Protein AF-A0A443SI66-F1 (afdb_monomer_lite)

Sequence (250 aa):
FHEAIGDTISLSVSTPKYLKSIGLMNDDENSKEALINYQLSMALQKIAFLPFAYIVDLWRWDVFAGKITVDNYNKKWWEYRIKYQGVSPPIKRSEHDFDPGAKYHVPADVPYVSYFVATFLQFQFHEALCKVAKEAVLYECSIAGNKEAGAKLRNMLSYGSSIPWTRQLKQFTGAEKLSAKPILKYFEPLRIFLKKELKNEKIGWNVNVDDETETEQDETEQNKEAISKQRIASDVHGRSSDHYYIMPEI

Organism: NCBI:txid299467

Radius of gyration: 25.76 Å; chains: 1; bounding box: 76×42×66 Å

Foldseek 3Di:
DVLLVVLLQCLQCVAPLNCVVVPNDDPVQPDLVSVLVSLVVVCVVQVLCLLVLVLLVVLVVCVVVVVADLQCSVLVSQVSCCPRNVDFDPAAAESVDRVSVVDVCVVVVNRSVCSNLSSLVNLLLQVLLQVQVVPPASSNHHCPPPVRSVVLSVVLVVCPVVDDPLVSSCSNRVDSDRDCVSVCRNSVSNVVVCCVVCVVPDPGDDDDSPVRYPDPVNVVVVVVVVVVVVVVVCVVPDDDDDDDDDDDDD

pLDDT: mean 88.53, std 16.05, range [31.64, 98.5]

Structure (mmCIF, N/CA/C/O backbone):
data_AF-A0A443SI66-F1
#
_entry.id   AF-A0A443SI66-F1
#
loop_
_atom_site.group_PDB
_atom_site.id
_atom_site.type_symbol
_atom_site.label_atom_id
_atom_site.label_alt_id
_atom_site.label_comp_id
_atom_site.label_asym_id
_atom_site.label_entity_id
_atom_site.label_seq_id
_atom_site.pdbx_PDB_ins_code
_atom_site.Cartn_x
_atom_site.Cartn_y
_atom_site.Cartn_z
_atom_site.occupancy
_atom_site.B_iso_or_equiv
_atom_site.auth_seq_id
_atom_site.auth_comp_id
_atom_site.auth_asym_id
_atom_site.auth_atom_id
_atom_site.pdbx_PDB_model_num
ATOM 1 N N . PHE A 1 1 ? -11.132 -4.612 -4.676 1.00 93.62 1 PHE A N 1
ATOM 2 C CA . PHE A 1 1 ? -12.088 -4.833 -3.568 1.00 93.62 1 PHE A CA 1
ATOM 3 C C . PHE A 1 1 ? -11.750 -6.111 -2.822 1.00 93.62 1 PHE A C 1
ATOM 5 O O . PHE A 1 1 ? -11.486 -6.005 -1.638 1.00 93.62 1 PHE A O 1
ATOM 12 N N . HIS A 1 2 ? -11.701 -7.266 -3.503 1.00 94.44 2 HIS A N 1
ATOM 13 C CA . HIS A 1 2 ? -11.389 -8.568 -2.893 1.00 94.44 2 HIS A CA 1
ATOM 14 C C . HIS A 1 2 ? -10.155 -8.544 -1.969 1.00 94.44 2 HIS A C 1
ATOM 16 O O . HIS A 1 2 ? -10.310 -8.757 -0.772 1.00 94.44 2 HIS A O 1
ATOM 22 N N . GLU A 1 3 ? -8.986 -8.151 -2.492 1.00 93.31 3 GLU A N 1
ATOM 23 C CA . GLU A 1 3 ? -7.747 -7.989 -1.704 1.00 93.31 3 GLU A CA 1
ATOM 24 C C . GLU A 1 3 ? -7.949 -7.117 -0.453 1.00 93.31 3 GLU A C 1
ATOM 26 O O . GLU A 1 3 ? -7.625 -7.518 0.659 1.00 93.31 3 GLU A O 1
ATOM 31 N N . ALA A 1 4 ? -8.580 -5.948 -0.619 1.00 97.12 4 ALA A N 1
ATOM 32 C CA . ALA A 1 4 ? -8.784 -4.983 0.460 1.00 97.12 4 ALA A CA 1
ATOM 33 C C . ALA A 1 4 ? -9.670 -5.511 1.598 1.00 97.12 4 ALA A C 1
ATOM 35 O O . ALA A 1 4 ? -9.494 -5.091 2.734 1.00 97.12 4 ALA A O 1
ATOM 36 N N . ILE A 1 5 ? -10.633 -6.396 1.316 1.00 96.31 5 ILE A N 1
ATOM 37 C CA . ILE A 1 5 ? -11.566 -6.910 2.330 1.00 96.31 5 ILE A CA 1
ATOM 38 C C . ILE A 1 5 ? -10.831 -7.779 3.351 1.00 96.31 5 ILE A C 1
ATOM 40 O O . ILE A 1 5 ? -10.979 -7.550 4.553 1.00 96.31 5 ILE A O 1
ATOM 44 N N . GLY A 1 6 ? -10.034 -8.747 2.886 1.00 94.88 6 GLY A N 1
ATOM 45 C CA . GLY A 1 6 ? -9.238 -9.600 3.776 1.00 94.88 6 GLY A CA 1
ATOM 46 C C . GLY A 1 6 ? -8.254 -8.769 4.598 1.00 94.88 6 GLY A C 1
ATOM 47 O O . GLY A 1 6 ? -8.155 -8.914 5.815 1.00 94.88 6 GLY A O 1
ATOM 48 N N . ASP A 1 7 ? -7.627 -7.801 3.941 1.00 95.38 7 ASP A N 1
ATOM 49 C CA . ASP A 1 7 ? -6.700 -6.852 4.542 1.00 95.38 7 ASP A CA 1
ATOM 50 C C . ASP A 1 7 ? -7.356 -5.933 5.596 1.00 95.38 7 ASP A C 1
ATOM 52 O O . ASP A 1 7 ? -6.754 -5.617 6.626 1.00 95.38 7 ASP A O 1
ATOM 56 N N . THR A 1 8 ? -8.605 -5.506 5.391 1.00 96.88 8 THR A N 1
ATOM 57 C CA . THR A 1 8 ? -9.371 -4.742 6.391 1.00 96.88 8 THR A CA 1
ATOM 58 C C . THR A 1 8 ? -9.676 -5.588 7.622 1.00 96.88 8 THR A C 1
ATOM 60 O O . THR A 1 8 ? -9.563 -5.095 8.743 1.00 96.88 8 THR A O 1
ATOM 63 N N . ILE A 1 9 ? -10.035 -6.862 7.437 1.00 95.44 9 ILE A N 1
ATOM 64 C CA . ILE A 1 9 ? -10.256 -7.780 8.561 1.00 95.44 9 ILE A CA 1
ATOM 65 C C . ILE A 1 9 ? -8.945 -7.975 9.326 1.00 95.44 9 ILE A C 1
ATOM 67 O O . ILE A 1 9 ? -8.949 -7.859 10.548 1.00 95.44 9 ILE A O 1
ATOM 71 N N . SER A 1 10 ? -7.827 -8.177 8.618 1.00 94.06 10 SER A N 1
ATOM 72 C CA . SER A 1 10 ? -6.501 -8.279 9.232 1.00 94.06 10 SER A CA 1
ATOM 73 C C . SER A 1 10 ? -6.171 -7.051 10.088 1.00 94.06 10 SER A C 1
ATOM 75 O O . SER A 1 10 ? -5.801 -7.228 11.242 1.00 94.06 10 SER A O 1
ATOM 77 N N . LEU A 1 11 ? -6.401 -5.820 9.606 1.00 93.25 11 LEU A N 1
ATOM 78 C CA . LEU A 1 11 ? -6.185 -4.614 10.427 1.00 93.25 11 LEU A CA 1
ATOM 79 C C . LEU A 1 11 ? -6.980 -4.628 11.730 1.00 93.25 11 LEU A C 1
ATOM 81 O O . LEU A 1 11 ? -6.470 -4.202 12.760 1.00 93.25 11 LEU A O 1
ATOM 85 N N . SER A 1 12 ? -8.218 -5.113 11.691 1.00 93.56 12 SER A N 1
ATOM 86 C CA . SER A 1 12 ? -9.083 -5.170 12.865 1.00 93.56 12 SER A CA 1
ATOM 87 C C . SER A 1 12 ? -8.636 -6.197 13.908 1.00 93.56 12 SER A C 1
ATOM 89 O O . SER A 1 12 ? -8.949 -6.024 15.087 1.00 93.56 12 SER A O 1
ATOM 91 N N . VAL A 1 13 ? -8.005 -7.295 13.491 1.00 92.94 13 VAL A N 1
ATOM 92 C CA . VAL A 1 13 ? -7.616 -8.398 14.391 1.00 92.94 13 VAL A CA 1
ATOM 93 C C . VAL A 1 13 ? -6.129 -8.387 14.739 1.00 92.94 13 VAL A C 1
ATOM 95 O O . VAL A 1 13 ? -5.702 -9.115 15.624 1.00 92.94 13 VAL A O 1
ATOM 98 N N . SER A 1 14 ? -5.334 -7.536 14.094 1.00 90.25 14 SER A N 1
ATOM 99 C CA . SER A 1 14 ? -3.921 -7.342 14.429 1.00 90.25 14 SER A CA 1
ATOM 100 C C . SER A 1 14 ? -3.693 -6.251 15.481 1.00 90.25 14 SER A C 1
ATOM 102 O O . SER A 1 14 ? -2.545 -5.977 15.825 1.00 90.25 14 SER A O 1
ATOM 104 N N . THR A 1 15 ? -4.748 -5.603 15.995 1.00 87.38 15 THR A N 1
ATOM 105 C CA . THR A 1 15 ? -4.576 -4.530 16.981 1.00 87.38 15 THR A CA 1
ATOM 106 C C . THR A 1 15 ? -4.190 -5.082 18.357 1.00 87.38 15 THR A C 1
ATOM 108 O O . THR A 1 15 ? -4.742 -6.100 18.787 1.00 87.38 15 THR A O 1
ATOM 111 N N . PRO A 1 16 ? -3.336 -4.367 19.116 1.00 84.25 16 PRO A N 1
ATOM 112 C CA . PRO A 1 16 ? -3.051 -4.689 20.516 1.00 84.25 16 PRO A CA 1
ATOM 113 C C . PRO A 1 16 ? -4.325 -4.889 21.354 1.00 84.25 16 PRO A C 1
ATOM 115 O O . PRO A 1 16 ? -4.433 -5.842 22.123 1.00 84.25 16 PRO A O 1
ATOM 118 N N . LYS A 1 17 ? -5.340 -4.037 21.144 1.00 85.19 17 LYS A N 1
ATOM 119 C CA . LYS A 1 17 ? -6.654 -4.133 21.800 1.00 85.19 17 LYS A CA 1
ATOM 120 C C . LYS A 1 17 ? -7.323 -5.492 21.562 1.00 85.19 17 LYS A C 1
ATOM 122 O O . LYS A 1 17 ? -7.838 -6.090 22.505 1.00 85.19 17 LYS A O 1
ATOM 127 N N . TYR A 1 18 ? -7.324 -5.979 20.321 1.00 90.44 18 TYR A N 1
ATOM 128 C CA . TYR A 1 18 ? -7.918 -7.273 20.000 1.00 90.44 18 TYR A CA 1
ATOM 129 C C . TYR A 1 18 ? -7.090 -8.437 20.555 1.00 90.44 18 TYR A C 1
ATOM 131 O O . TYR A 1 18 ? -7.661 -9.323 21.186 1.00 90.44 18 TYR A O 1
ATOM 139 N N . LEU A 1 19 ? -5.763 -8.416 20.394 1.00 90.44 19 LEU A N 1
ATOM 140 C CA . LEU A 1 19 ? -4.882 -9.484 20.885 1.00 90.44 19 LEU A CA 1
ATOM 141 C C . LEU A 1 19 ? -5.002 -9.689 22.403 1.00 90.44 19 LEU A C 1
ATOM 143 O O . LEU A 1 19 ? -5.072 -10.830 22.860 1.00 90.44 19 LEU A O 1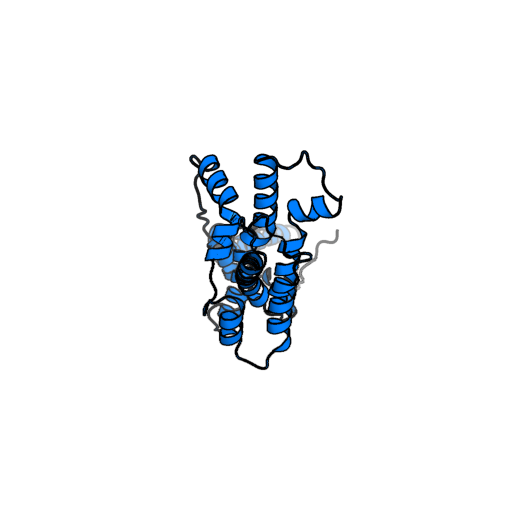
ATOM 147 N N . LYS A 1 20 ? -5.135 -8.603 23.174 1.00 87.44 20 LYS A N 1
ATOM 148 C CA . LYS A 1 20 ? -5.456 -8.662 24.610 1.00 87.44 20 LYS A CA 1
ATOM 149 C C . LYS A 1 20 ? -6.794 -9.339 24.883 1.00 87.44 20 LYS A C 1
ATOM 151 O O . LYS A 1 20 ? -6.880 -10.214 25.737 1.00 87.44 20 LYS A O 1
ATOM 156 N N . SER A 1 21 ? -7.835 -8.982 24.125 1.00 88.69 21 SER A N 1
ATOM 157 C CA . SER A 1 21 ? -9.183 -9.540 24.319 1.00 88.69 21 SER A CA 1
ATOM 158 C C . SER A 1 21 ? -9.263 -11.060 24.128 1.00 88.69 21 SER A C 1
ATOM 160 O O . SER A 1 21 ? -10.172 -11.690 24.662 1.00 88.69 21 SER A O 1
ATOM 162 N N . ILE A 1 22 ? -8.309 -11.646 23.396 1.00 93.69 22 ILE A N 1
ATOM 163 C CA . ILE A 1 22 ? -8.204 -13.094 23.167 1.00 93.69 22 ILE A CA 1
ATOM 164 C C . ILE A 1 22 ? -7.048 -13.754 23.939 1.00 93.69 22 ILE A C 1
ATOM 166 O O . ILE A 1 22 ? -6.767 -14.928 23.718 1.00 93.69 22 ILE A O 1
ATOM 170 N N . GLY A 1 23 ? -6.379 -13.024 24.840 1.00 91.56 23 GLY A N 1
ATOM 171 C CA . GLY A 1 23 ? -5.320 -13.552 25.706 1.00 91.56 23 GLY A CA 1
ATOM 172 C C . GLY A 1 23 ? -3.973 -13.817 25.023 1.00 91.56 23 GLY A C 1
ATOM 173 O O . GLY A 1 23 ? -3.173 -14.581 25.553 1.00 91.56 23 GLY A O 1
ATOM 174 N N . LEU A 1 24 ? -3.708 -13.211 23.859 1.00 91.25 24 LEU A N 1
ATOM 175 C CA . LEU A 1 24 ? -2.430 -13.341 23.140 1.00 91.25 24 LEU A CA 1
ATOM 176 C C . LEU A 1 24 ? -1.419 -12.229 23.468 1.00 91.25 24 LEU A C 1
ATOM 178 O O . LEU A 1 24 ? -0.320 -12.233 22.920 1.00 91.25 24 LEU A O 1
ATOM 182 N N . MET A 1 25 ? -1.783 -11.267 24.320 1.00 85.88 25 MET A N 1
ATOM 183 C CA . MET A 1 25 ? -0.927 -10.140 24.702 1.00 85.88 25 MET A CA 1
ATOM 184 C C . MET A 1 25 ? -1.241 -9.687 26.133 1.00 85.88 25 MET A C 1
ATOM 186 O O . MET A 1 25 ? -2.409 -9.678 26.525 1.00 85.88 25 MET A O 1
ATOM 190 N N . ASN A 1 26 ? -0.217 -9.301 26.899 1.00 84.00 26 ASN A N 1
ATOM 191 C CA . ASN A 1 26 ? -0.356 -8.900 28.304 1.00 84.00 26 ASN A CA 1
ATOM 192 C C . ASN A 1 26 ? -0.776 -7.431 28.462 1.00 84.00 26 ASN A C 1
ATOM 194 O O . ASN A 1 26 ? -0.583 -6.602 27.567 1.00 84.00 26 ASN A O 1
ATOM 198 N N . ASP A 1 27 ? -1.331 -7.083 29.628 1.00 73.38 27 ASP A N 1
ATOM 199 C CA . ASP A 1 27 ? -1.858 -5.737 29.853 1.00 73.38 27 ASP A CA 1
ATOM 200 C C . ASP A 1 27 ? -0.790 -4.640 29.962 1.00 73.38 27 ASP A C 1
ATOM 202 O O . ASP A 1 27 ? -1.031 -3.514 29.510 1.00 73.38 27 ASP A O 1
ATOM 206 N N . ASP A 1 28 ? 0.407 -5.003 30.419 1.00 65.88 28 ASP A N 1
ATOM 207 C CA . ASP A 1 28 ? 1.548 -4.104 30.633 1.00 65.88 28 ASP A CA 1
ATOM 208 C C . ASP A 1 28 ? 2.158 -3.542 29.329 1.00 65.88 28 ASP A C 1
ATOM 210 O O . ASP A 1 28 ? 2.998 -2.645 29.360 1.00 65.88 28 ASP A O 1
ATOM 214 N N . GLU A 1 29 ? 1.705 -4.008 28.159 1.00 66.06 29 GLU A N 1
ATOM 215 C CA . GLU A 1 29 ? 2.252 -3.637 26.843 1.00 66.06 29 GLU A CA 1
ATOM 216 C C . GLU A 1 29 ? 1.589 -2.401 26.194 1.00 66.06 29 GLU A C 1
ATOM 218 O O . GLU A 1 29 ? 1.809 -2.111 25.020 1.00 66.06 29 GLU A O 1
ATOM 223 N N . ASN A 1 30 ? 0.797 -1.618 26.936 1.00 71.12 30 ASN A N 1
ATOM 224 C CA . ASN A 1 30 ? 0.137 -0.398 26.431 1.00 71.12 30 ASN A CA 1
ATOM 225 C C . ASN A 1 30 ? 1.007 0.875 26.546 1.00 71.12 30 ASN A C 1
ATOM 227 O O . ASN A 1 30 ? 0.506 1.955 26.868 1.00 71.12 30 ASN A O 1
ATOM 231 N N . SER A 1 31 ? 2.315 0.776 26.303 1.00 85.00 31 SER A N 1
ATOM 232 C CA . SER A 1 31 ? 3.200 1.946 26.326 1.00 85.00 31 SER A CA 1
ATOM 233 C C . SER A 1 31 ? 3.162 2.730 25.009 1.00 85.00 31 SER A C 1
ATOM 235 O O . SER A 1 31 ? 2.773 2.229 23.948 1.00 85.00 31 SER A O 1
ATOM 237 N N . LYS A 1 32 ? 3.605 3.991 25.055 1.00 88.12 32 LYS A N 1
ATOM 238 C CA . LYS A 1 32 ? 3.758 4.813 23.848 1.00 88.12 32 LYS A CA 1
ATOM 239 C C . LYS A 1 32 ? 4.786 4.196 22.896 1.00 88.12 32 LYS A C 1
ATOM 241 O O . LYS A 1 32 ? 4.612 4.245 21.683 1.00 88.12 32 LYS A O 1
ATOM 246 N N . GLU A 1 33 ? 5.837 3.609 23.448 1.00 90.38 33 GLU A N 1
ATOM 247 C CA . GLU A 1 33 ? 6.903 2.917 22.734 1.00 90.38 33 GLU A CA 1
ATOM 248 C C . GLU A 1 33 ? 6.352 1.689 22.000 1.00 90.38 33 GLU A C 1
ATOM 250 O O . GLU A 1 33 ? 6.624 1.515 20.813 1.00 90.38 33 GLU A O 1
ATOM 255 N N . ALA A 1 34 ? 5.501 0.892 22.657 1.00 88.25 34 ALA A N 1
ATOM 256 C CA . ALA A 1 34 ? 4.838 -0.254 22.041 1.00 88.25 34 ALA A CA 1
ATOM 257 C C . ALA A 1 34 ? 3.931 0.168 20.874 1.00 88.25 34 ALA A C 1
ATOM 259 O O . ALA A 1 34 ? 3.978 -0.440 19.802 1.00 88.25 34 ALA A O 1
ATOM 260 N N . LEU A 1 35 ? 3.176 1.265 21.029 1.00 90.31 35 LEU A N 1
ATOM 261 C CA . LEU A 1 35 ? 2.377 1.831 19.939 1.00 90.31 35 LEU A CA 1
ATOM 262 C C . LEU A 1 35 ? 3.251 2.245 18.746 1.00 90.31 35 LEU A C 1
ATOM 264 O O . LEU A 1 35 ? 2.902 1.954 17.602 1.00 90.31 35 LEU A O 1
ATOM 268 N N . ILE A 1 36 ? 4.378 2.922 18.982 1.00 95.31 36 ILE A N 1
ATOM 269 C CA . ILE A 1 36 ? 5.288 3.320 17.899 1.00 95.31 36 ILE A CA 1
ATOM 270 C C . ILE A 1 36 ? 5.905 2.094 17.218 1.00 95.31 36 ILE A C 1
ATOM 272 O O . ILE A 1 36 ? 5.931 2.061 15.988 1.00 95.31 36 ILE A O 1
ATOM 276 N N . ASN A 1 37 ? 6.315 1.072 17.972 1.00 92.75 37 ASN A N 1
ATOM 277 C CA . ASN A 1 37 ? 6.836 -0.182 17.420 1.00 92.75 37 ASN A CA 1
ATOM 278 C C . ASN A 1 37 ? 5.798 -0.885 16.534 1.00 92.75 37 ASN A C 1
ATOM 280 O O . ASN A 1 37 ? 6.107 -1.271 15.405 1.00 92.75 37 ASN A O 1
ATOM 284 N N . TYR A 1 38 ? 4.552 -0.989 17.006 1.00 91.62 38 TYR A N 1
ATOM 285 C CA . TYR A 1 38 ? 3.443 -1.534 16.222 1.00 91.62 38 TYR A CA 1
ATOM 286 C C . TYR A 1 38 ? 3.216 -0.728 14.940 1.00 91.62 38 TYR A C 1
ATOM 288 O O . TYR A 1 38 ? 3.182 -1.285 13.842 1.00 91.62 38 TYR A O 1
ATOM 296 N N . GLN A 1 39 ? 3.115 0.597 15.054 1.00 95.25 39 GLN A N 1
ATOM 297 C CA . GLN A 1 39 ? 2.876 1.466 13.906 1.00 95.25 39 GLN A CA 1
ATOM 298 C C . GLN A 1 39 ? 4.020 1.404 12.892 1.00 95.25 39 GLN A C 1
ATOM 300 O O . GLN A 1 39 ? 3.756 1.413 11.691 1.00 95.25 39 GLN A O 1
ATOM 305 N N . LEU A 1 40 ? 5.274 1.324 13.347 1.00 96.81 40 LEU A N 1
ATOM 306 C CA . LEU A 1 40 ? 6.438 1.172 12.478 1.00 96.81 40 LEU A CA 1
ATOM 307 C C . LEU A 1 40 ? 6.404 -0.174 11.747 1.00 96.81 40 LEU A C 1
ATOM 309 O O . LEU A 1 40 ? 6.561 -0.194 10.529 1.00 96.81 40 LEU A O 1
ATOM 313 N N . SER A 1 41 ? 6.115 -1.272 12.452 1.00 94.69 41 SER A N 1
ATOM 314 C CA . SER A 1 41 ? 5.944 -2.602 11.847 1.00 94.69 41 SER A CA 1
ATOM 315 C C . SER A 1 41 ? 4.857 -2.595 10.765 1.00 94.69 41 SER A C 1
ATOM 317 O O . SER A 1 41 ? 5.089 -3.006 9.625 1.00 94.69 41 SER A O 1
ATOM 319 N N . MET A 1 42 ? 3.696 -2.006 11.065 1.00 94.81 42 MET A N 1
ATOM 320 C CA . MET A 1 42 ? 2.609 -1.853 10.096 1.00 94.81 42 MET A CA 1
ATOM 321 C C . MET A 1 42 ? 2.992 -0.950 8.917 1.00 94.81 42 MET A C 1
ATOM 323 O O . MET A 1 42 ? 2.597 -1.217 7.780 1.00 94.81 42 MET A O 1
ATOM 327 N N . ALA A 1 43 ? 3.771 0.108 9.149 1.00 97.25 43 ALA A N 1
ATOM 328 C CA . ALA A 1 43 ? 4.235 0.998 8.091 1.00 97.25 43 ALA A CA 1
ATOM 329 C C . ALA A 1 43 ? 5.253 0.316 7.167 1.00 97.25 43 ALA A C 1
ATOM 331 O O . ALA A 1 43 ? 5.196 0.520 5.956 1.00 97.25 43 ALA A O 1
ATOM 332 N N . LEU A 1 44 ? 6.133 -0.536 7.694 1.00 97.06 44 LEU A N 1
ATOM 333 C CA . LEU A 1 44 ? 7.042 -1.342 6.876 1.00 97.06 44 LEU A CA 1
ATOM 334 C C . LEU A 1 44 ? 6.268 -2.308 5.968 1.00 97.06 44 LEU A C 1
ATOM 336 O O . LEU A 1 44 ? 6.600 -2.449 4.795 1.00 97.06 44 LEU A O 1
ATOM 340 N N . GLN A 1 45 ? 5.187 -2.909 6.467 1.00 94.44 45 GLN A N 1
ATOM 341 C CA . GLN A 1 45 ? 4.362 -3.820 5.669 1.00 94.44 45 GLN A CA 1
ATOM 342 C C . GLN A 1 45 ? 3.489 -3.098 4.635 1.00 94.44 45 GLN A C 1
ATOM 344 O O . GLN A 1 45 ? 3.335 -3.578 3.515 1.00 94.44 45 GLN A O 1
ATOM 349 N N . LYS A 1 46 ? 2.882 -1.961 5.001 1.00 95.00 46 LYS A N 1
ATOM 350 C CA . LYS A 1 46 ? 1.863 -1.298 4.169 1.00 95.00 46 LYS A CA 1
ATOM 351 C C . LYS A 1 46 ? 2.383 -0.075 3.423 1.00 95.00 46 LYS A C 1
ATOM 353 O O . LYS A 1 46 ? 2.029 0.110 2.268 1.00 95.00 46 LYS A O 1
ATOM 358 N N . ILE A 1 47 ? 3.213 0.761 4.044 1.00 96.69 47 ILE A N 1
ATOM 359 C CA . ILE A 1 47 ? 3.681 2.028 3.457 1.00 96.69 47 ILE A CA 1
ATOM 360 C C . ILE A 1 47 ? 4.954 1.835 2.639 1.00 96.69 47 ILE A C 1
ATOM 362 O O . ILE A 1 47 ? 5.003 2.301 1.505 1.00 96.69 47 ILE A O 1
ATOM 366 N N . ALA A 1 48 ? 5.953 1.117 3.160 1.00 96.19 48 ALA A N 1
ATOM 367 C CA . ALA A 1 48 ? 7.195 0.869 2.417 1.00 96.19 48 ALA A CA 1
ATOM 368 C C . ALA A 1 48 ? 6.966 0.001 1.162 1.00 96.19 48 ALA A C 1
ATOM 370 O O . ALA A 1 48 ? 7.709 0.095 0.187 1.00 96.19 48 ALA A O 1
ATOM 371 N N . PHE A 1 49 ? 5.896 -0.798 1.162 1.00 95.12 49 PHE A N 1
ATOM 372 C CA . PHE A 1 49 ? 5.457 -1.595 0.020 1.00 95.12 49 PHE A CA 1
ATOM 373 C C . PHE A 1 49 ? 4.797 -0.774 -1.103 1.00 95.12 49 PHE A C 1
ATOM 375 O O . PHE A 1 49 ? 4.922 -1.136 -2.273 1.00 95.12 49 PHE A O 1
ATOM 382 N N . LEU A 1 50 ? 4.105 0.329 -0.785 1.00 96.56 50 LEU A N 1
ATOM 383 C CA . LEU A 1 50 ? 3.296 1.081 -1.757 1.00 96.56 50 LEU A CA 1
ATOM 384 C C . LEU A 1 50 ? 4.076 1.541 -2.999 1.00 96.56 50 LEU A C 1
ATOM 386 O O . LEU A 1 50 ? 3.559 1.342 -4.102 1.00 96.56 50 LEU A O 1
ATOM 390 N N . PRO A 1 51 ? 5.291 2.118 -2.881 1.00 97.19 51 PRO A N 1
ATOM 391 C CA . PRO A 1 51 ? 6.066 2.491 -4.057 1.00 97.19 51 PRO A CA 1
ATOM 392 C C . PRO A 1 51 ? 6.404 1.290 -4.936 1.00 97.19 51 PRO A C 1
ATOM 394 O O . PRO A 1 51 ? 6.243 1.373 -6.148 1.00 97.19 51 PRO A O 1
ATOM 397 N N . PHE A 1 52 ? 6.786 0.155 -4.339 1.00 97.56 52 PHE A N 1
ATOM 398 C CA . PHE A 1 52 ? 7.049 -1.072 -5.092 1.00 97.56 52 PHE A CA 1
ATOM 399 C C . PHE A 1 52 ? 5.793 -1.552 -5.830 1.00 97.56 52 PHE A C 1
ATOM 401 O O . PHE A 1 52 ? 5.846 -1.877 -7.012 1.00 97.56 52 PHE A O 1
ATOM 408 N N . ALA A 1 53 ? 4.639 -1.542 -5.158 1.00 96.56 53 ALA A N 1
ATOM 409 C CA . ALA A 1 53 ? 3.382 -1.949 -5.774 1.00 96.56 53 ALA A CA 1
ATOM 410 C C . ALA A 1 53 ? 2.972 -1.062 -6.959 1.00 96.56 53 ALA A C 1
ATOM 412 O O . ALA A 1 53 ? 2.378 -1.547 -7.919 1.00 96.56 53 ALA A O 1
ATOM 413 N N . TYR A 1 54 ? 3.300 0.228 -6.888 1.00 97.31 54 TYR A N 1
ATOM 414 C CA . TYR A 1 54 ? 3.044 1.192 -7.951 1.00 97.31 54 TYR A CA 1
ATOM 415 C C . TYR A 1 54 ? 3.956 0.978 -9.167 1.00 97.31 54 TYR A C 1
ATOM 417 O O . TYR A 1 54 ? 3.468 0.915 -10.295 1.00 97.31 54 TYR A O 1
ATOM 425 N N . ILE A 1 55 ? 5.269 0.842 -8.953 1.00 97.75 55 ILE A N 1
ATOM 426 C CA . ILE A 1 55 ? 6.230 0.803 -10.064 1.00 97.75 55 ILE A CA 1
ATOM 427 C C . ILE A 1 55 ? 6.128 -0.457 -10.924 1.00 97.75 55 ILE A C 1
ATOM 429 O O . ILE A 1 55 ? 6.466 -0.384 -12.099 1.00 97.75 55 ILE A O 1
ATOM 433 N N . VAL A 1 56 ? 5.679 -1.592 -10.369 1.00 98.12 56 VAL A N 1
ATOM 434 C CA . VAL A 1 56 ? 5.617 -2.862 -11.113 1.00 98.12 56 VAL A CA 1
ATOM 435 C C . VAL A 1 56 ? 4.699 -2.720 -12.321 1.00 98.12 56 VAL A C 1
ATOM 437 O O . VAL A 1 56 ? 5.104 -3.005 -13.445 1.00 98.12 56 VAL A O 1
ATOM 440 N N . ASP A 1 57 ? 3.479 -2.230 -12.102 1.00 97.62 57 ASP A N 1
ATOM 441 C CA . ASP A 1 57 ? 2.537 -2.035 -13.201 1.00 97.62 57 ASP A CA 1
ATOM 442 C C . ASP A 1 57 ? 2.802 -0.735 -13.969 1.00 97.62 57 ASP A C 1
ATOM 444 O O . ASP A 1 57 ? 2.547 -0.716 -15.166 1.00 97.62 57 ASP A O 1
ATOM 448 N N . LEU A 1 58 ? 3.388 0.309 -13.359 1.00 98.00 58 LEU A N 1
ATOM 449 C CA . LEU A 1 58 ? 3.852 1.479 -14.120 1.00 98.00 58 LEU A CA 1
ATOM 450 C C . LEU A 1 58 ? 4.873 1.074 -15.194 1.00 98.00 58 LEU A C 1
ATOM 452 O O . LEU A 1 58 ? 4.727 1.460 -16.350 1.00 98.00 58 LEU A O 1
ATOM 456 N N . TRP A 1 59 ? 5.867 0.260 -14.822 1.00 98.44 59 TRP A N 1
ATOM 457 C CA . TRP A 1 59 ? 6.853 -0.290 -15.751 1.00 98.44 59 TRP A CA 1
ATOM 458 C C . TRP A 1 59 ? 6.177 -1.134 -16.835 1.00 98.44 59 TRP A C 1
ATOM 460 O O . TRP A 1 59 ? 6.388 -0.879 -18.016 1.00 98.44 59 TRP A O 1
ATOM 470 N N . ARG A 1 60 ? 5.283 -2.063 -16.465 1.00 98.12 60 ARG A N 1
ATOM 471 C CA . ARG A 1 60 ? 4.552 -2.887 -17.448 1.00 98.12 60 ARG A CA 1
ATOM 472 C C . ARG A 1 60 ? 3.715 -2.048 -18.408 1.00 98.12 60 ARG A C 1
ATOM 474 O O . ARG A 1 60 ? 3.715 -2.319 -19.601 1.00 98.12 60 ARG A O 1
ATOM 481 N N . TRP A 1 61 ? 3.006 -1.032 -17.920 1.00 98.06 61 TRP A N 1
ATOM 482 C CA . TRP A 1 61 ? 2.203 -0.155 -18.771 1.00 98.06 61 TRP A CA 1
ATOM 483 C C . TRP A 1 61 ? 3.061 0.647 -19.740 1.00 98.06 61 TRP A C 1
ATOM 485 O O . TRP A 1 61 ? 2.674 0.792 -20.896 1.00 98.06 61 TRP A O 1
ATOM 495 N N . ASP A 1 62 ? 4.217 1.141 -19.302 1.00 98.50 62 ASP A N 1
ATOM 496 C CA . ASP A 1 62 ? 5.121 1.881 -20.179 1.00 98.50 62 ASP A CA 1
ATOM 497 C C . ASP A 1 62 ? 5.834 0.961 -21.191 1.00 98.50 62 ASP A C 1
ATOM 499 O O . ASP A 1 62 ? 6.050 1.387 -22.328 1.00 98.50 62 ASP A O 1
ATOM 503 N N . VAL A 1 63 ? 6.073 -0.315 -20.857 1.00 97.75 63 VAL A N 1
ATOM 504 C CA . VAL A 1 63 ? 6.452 -1.368 -21.823 1.00 97.75 63 VAL A CA 1
ATOM 505 C C . VAL A 1 63 ? 5.332 -1.614 -22.838 1.00 97.75 63 VAL A C 1
ATOM 507 O O . VAL A 1 63 ? 5.555 -1.521 -24.042 1.00 97.75 63 VAL A O 1
ATOM 510 N N . PHE A 1 64 ? 4.099 -1.864 -22.385 1.00 97.38 64 PHE A N 1
ATOM 511 C CA . PHE A 1 64 ? 2.958 -2.129 -23.273 1.00 97.38 64 PHE A CA 1
ATOM 512 C C . PHE A 1 64 ? 2.598 -0.934 -24.163 1.00 97.38 64 PHE A C 1
ATOM 514 O O . PHE A 1 64 ? 2.095 -1.115 -25.269 1.00 97.38 64 PHE A O 1
ATOM 521 N N . ALA A 1 65 ? 2.866 0.287 -23.700 1.00 98.06 65 ALA A N 1
ATOM 522 C CA . ALA A 1 65 ? 2.699 1.510 -24.476 1.00 98.06 65 ALA A CA 1
ATOM 523 C C . ALA A 1 65 ? 3.873 1.795 -25.436 1.00 98.06 65 ALA A C 1
ATOM 525 O O . ALA A 1 65 ? 3.830 2.802 -26.142 1.00 98.06 65 ALA A O 1
ATOM 526 N N . GLY A 1 66 ? 4.922 0.963 -25.446 1.00 97.75 66 GLY A N 1
ATOM 527 C CA . GLY A 1 66 ? 6.109 1.125 -26.292 1.00 97.75 66 GLY A CA 1
ATOM 528 C C . GLY A 1 66 ? 7.045 2.265 -25.877 1.00 97.75 66 GLY A C 1
ATOM 529 O O . GLY A 1 66 ? 7.899 2.665 -26.663 1.00 97.75 66 GLY A O 1
ATOM 530 N N . LYS A 1 67 ? 6.893 2.820 -24.667 1.00 98.25 67 LYS A N 1
ATOM 531 C CA . LYS A 1 67 ? 7.796 3.858 -24.131 1.00 98.25 67 LYS A CA 1
ATOM 532 C C . LYS A 1 67 ? 9.092 3.269 -23.576 1.00 98.25 67 LYS A C 1
ATOM 534 O O . LYS A 1 67 ? 10.102 3.965 -23.527 1.00 98.25 67 LYS A O 1
ATOM 539 N N . ILE A 1 68 ? 9.028 2.023 -23.112 1.00 98.25 68 ILE A N 1
ATOM 540 C CA . ILE A 1 68 ? 10.172 1.212 -22.705 1.00 98.25 68 ILE A CA 1
ATOM 541 C C . ILE A 1 68 ? 10.338 0.136 -23.780 1.00 98.25 68 ILE A C 1
ATOM 543 O O . ILE A 1 68 ? 9.378 -0.564 -24.111 1.00 98.25 68 ILE A O 1
ATOM 547 N N . THR A 1 69 ? 11.534 0.046 -24.347 1.00 96.50 69 THR A N 1
ATOM 548 C CA . THR A 1 69 ? 11.898 -0.889 -25.413 1.00 96.50 69 THR A CA 1
ATOM 549 C C . THR A 1 69 ? 12.771 -2.006 -24.852 1.00 96.50 69 THR A C 1
ATOM 551 O O . THR A 1 69 ? 13.245 -1.925 -23.721 1.00 96.50 69 THR A O 1
ATOM 554 N N . VAL A 1 70 ? 12.993 -3.054 -25.648 1.00 93.50 70 VAL A N 1
ATOM 555 C CA . VAL A 1 70 ? 13.855 -4.184 -25.260 1.00 93.50 70 VAL A CA 1
ATOM 556 C C . VAL A 1 70 ? 15.257 -3.712 -24.864 1.00 93.50 70 VAL A C 1
ATOM 558 O O . VAL A 1 70 ? 15.807 -4.225 -23.901 1.00 93.50 70 VAL A O 1
ATOM 561 N N . ASP A 1 71 ? 15.774 -2.679 -25.532 1.00 95.06 71 ASP A N 1
ATOM 562 C CA . ASP A 1 71 ? 17.105 -2.110 -25.278 1.00 95.06 71 ASP A CA 1
ATOM 563 C C . ASP A 1 71 ? 17.199 -1.284 -23.978 1.00 95.06 71 ASP A C 1
ATOM 565 O O . ASP A 1 71 ? 18.230 -0.674 -23.710 1.00 95.06 71 ASP A O 1
ATOM 569 N N . ASN A 1 72 ? 16.116 -1.155 -23.200 1.00 96.44 72 ASN A N 1
ATOM 570 C CA . ASN A 1 72 ? 16.133 -0.409 -21.937 1.00 96.44 72 ASN A CA 1
ATOM 571 C C . ASN A 1 72 ? 15.180 -0.950 -20.859 1.00 96.44 72 ASN A C 1
ATOM 573 O O . ASN A 1 72 ? 14.794 -0.209 -19.943 1.00 96.44 72 ASN A O 1
ATOM 577 N N . TYR A 1 73 ? 14.784 -2.222 -20.950 1.00 96.69 73 TYR A N 1
ATOM 578 C CA . TYR A 1 73 ? 13.888 -2.848 -19.981 1.00 96.69 73 TYR A CA 1
ATOM 579 C C . TYR A 1 73 ? 14.430 -2.747 -18.561 1.00 96.69 73 TYR A C 1
ATOM 581 O O . TYR A 1 73 ? 13.714 -2.293 -17.655 1.00 96.69 73 TYR A O 1
ATOM 589 N N . ASN A 1 74 ? 15.678 -3.156 -18.362 1.00 97.12 74 ASN A N 1
ATOM 590 C CA . ASN A 1 74 ? 16.248 -3.282 -17.035 1.00 97.12 74 ASN A CA 1
ATOM 591 C C . ASN A 1 74 ? 16.683 -1.921 -16.476 1.00 97.12 74 ASN A C 1
ATOM 593 O O . ASN A 1 74 ? 16.394 -1.594 -15.320 1.00 97.12 74 ASN A O 1
ATOM 597 N N . LYS A 1 75 ? 17.254 -1.055 -17.316 1.00 96.62 75 LYS A N 1
ATOM 598 C CA . LYS A 1 75 ? 17.588 0.322 -16.951 1.00 96.62 75 LYS A CA 1
ATOM 599 C C . LYS A 1 75 ? 16.360 1.097 -16.493 1.00 96.62 75 LYS A C 1
ATOM 601 O O . LYS A 1 75 ? 16.395 1.741 -15.444 1.00 96.62 75 LYS A O 1
ATOM 606 N N . LYS A 1 76 ? 15.239 1.009 -17.219 1.00 97.62 76 LYS A N 1
ATOM 607 C CA . LYS A 1 76 ? 13.993 1.692 -16.826 1.00 97.62 76 LYS A CA 1
ATOM 608 C C . LYS A 1 76 ? 13.371 1.109 -15.565 1.00 97.62 76 LYS A C 1
ATOM 610 O O . LYS A 1 76 ? 12.789 1.854 -14.775 1.00 97.62 76 LYS A O 1
ATOM 615 N N . TRP A 1 77 ? 13.523 -0.194 -15.336 1.00 97.69 77 TRP A N 1
ATOM 616 C CA . TRP A 1 77 ? 13.128 -0.814 -14.074 1.00 97.69 77 TRP A CA 1
ATOM 617 C C . TRP A 1 77 ? 13.882 -0.198 -12.886 1.00 97.69 77 TRP A C 1
ATOM 619 O O . TRP A 1 77 ? 13.247 0.247 -11.922 1.00 97.69 77 TRP A O 1
ATOM 629 N N . TRP A 1 78 ? 15.211 -0.090 -12.970 1.00 97.44 78 TRP A N 1
ATOM 630 C CA . TRP A 1 78 ? 16.024 0.521 -11.913 1.00 97.44 78 TRP A CA 1
ATOM 631 C C . TRP A 1 78 ? 15.816 2.028 -11.783 1.00 97.44 78 TRP A C 1
ATOM 633 O O . TRP A 1 78 ? 15.733 2.523 -10.658 1.00 97.44 78 TRP A O 1
ATOM 643 N N . GLU A 1 79 ? 15.591 2.747 -12.887 1.00 96.62 79 GLU A N 1
ATOM 644 C CA . GLU A 1 79 ? 15.187 4.158 -12.851 1.00 96.62 79 GLU A CA 1
ATOM 645 C C . GLU A 1 79 ? 13.919 4.340 -12.000 1.00 96.62 79 GLU A C 1
ATOM 647 O O . GLU A 1 79 ? 13.854 5.234 -11.154 1.00 96.62 79 GLU A O 1
ATOM 652 N N . TYR A 1 80 ? 12.914 3.470 -12.159 1.00 97.50 80 TYR A N 1
ATOM 653 C CA . TYR A 1 80 ? 11.680 3.546 -11.372 1.00 97.50 80 TYR A CA 1
ATOM 654 C C . TYR A 1 80 ? 11.875 3.118 -9.918 1.00 97.50 80 TYR A C 1
ATOM 656 O O . TYR A 1 80 ? 11.332 3.775 -9.022 1.00 97.50 80 TYR A O 1
ATOM 664 N N . ARG A 1 81 ? 12.665 2.068 -9.657 1.00 96.81 81 ARG A N 1
ATOM 665 C CA . ARG A 1 81 ? 13.030 1.644 -8.293 1.00 96.81 81 ARG A CA 1
ATOM 666 C C . ARG A 1 81 ? 13.709 2.773 -7.528 1.00 96.81 81 ARG A C 1
ATOM 668 O O . ARG A 1 81 ? 13.288 3.102 -6.420 1.00 96.81 81 ARG A O 1
ATOM 675 N N . ILE A 1 82 ? 14.684 3.430 -8.138 1.00 96.06 82 ILE A N 1
ATOM 676 C CA . ILE A 1 82 ? 15.380 4.563 -7.538 1.00 96.06 82 ILE A CA 1
ATOM 677 C C . ILE A 1 82 ? 14.413 5.731 -7.369 1.00 96.06 82 ILE A C 1
ATOM 679 O O . ILE A 1 82 ? 14.199 6.193 -6.253 1.00 96.06 82 ILE A O 1
ATOM 683 N N . LYS A 1 83 ? 13.755 6.181 -8.439 1.00 95.75 83 LYS A N 1
ATOM 684 C CA . LYS A 1 83 ? 12.918 7.387 -8.417 1.00 95.75 83 LYS A CA 1
ATOM 685 C C .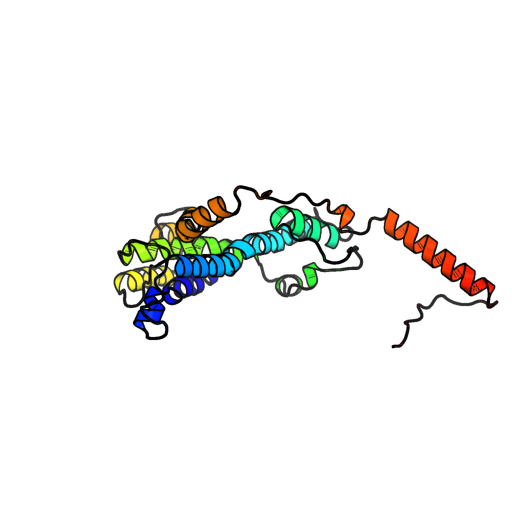 LYS A 1 83 ? 11.775 7.316 -7.408 1.00 95.75 83 LYS A C 1
ATOM 687 O O . LYS A 1 83 ? 11.543 8.284 -6.688 1.00 95.75 83 LYS A O 1
ATOM 692 N N . TYR A 1 84 ? 11.047 6.202 -7.366 1.00 95.81 84 TYR A N 1
ATOM 693 C CA . TYR A 1 84 ? 9.830 6.098 -6.559 1.00 95.81 84 TYR A CA 1
ATOM 694 C C . TYR A 1 84 ? 10.050 5.413 -5.208 1.00 95.81 84 TYR A C 1
ATOM 696 O O . TYR A 1 84 ? 9.326 5.730 -4.266 1.00 95.81 84 TYR A O 1
ATOM 704 N N . GLN A 1 85 ? 11.018 4.498 -5.093 1.00 94.81 85 GLN A N 1
ATOM 705 C CA . GLN A 1 85 ? 11.247 3.714 -3.873 1.00 94.81 85 GLN A CA 1
ATOM 706 C C . GLN A 1 85 ? 12.544 4.086 -3.138 1.00 94.81 85 GLN A C 1
ATOM 708 O O . GLN A 1 85 ? 12.638 3.821 -1.943 1.00 94.81 85 GLN A O 1
ATOM 713 N N . GLY A 1 86 ? 13.524 4.692 -3.815 1.00 95.31 86 GLY A N 1
ATOM 714 C CA . GLY A 1 86 ? 14.822 5.019 -3.220 1.00 95.31 86 GLY A CA 1
ATOM 715 C C . GLY A 1 86 ? 15.711 3.804 -2.996 1.00 95.31 86 GLY A C 1
ATOM 716 O O . GLY A 1 86 ? 16.452 3.762 -2.020 1.00 95.31 86 GLY A O 1
ATOM 717 N N . VAL A 1 87 ? 15.601 2.795 -3.866 1.00 95.38 87 VAL A N 1
ATOM 718 C C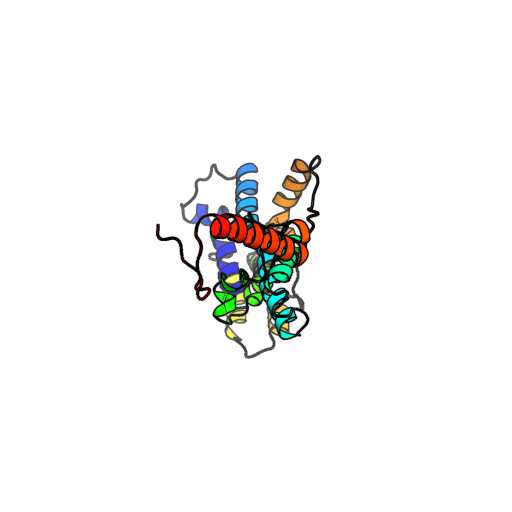A . VAL A 1 87 ? 16.362 1.542 -3.770 1.00 95.38 87 VAL A CA 1
ATOM 719 C C . VAL A 1 87 ? 17.229 1.365 -5.013 1.00 95.38 87 VAL A C 1
ATOM 721 O O . VAL A 1 87 ? 16.687 1.246 -6.112 1.00 95.38 87 VAL A O 1
ATOM 724 N N . SER A 1 88 ? 18.544 1.299 -4.805 1.00 94.38 88 SER A N 1
ATOM 725 C CA . SER A 1 88 ? 19.552 0.952 -5.816 1.00 94.38 88 SER A CA 1
ATOM 726 C C . SER A 1 88 ? 19.811 -0.558 -5.870 1.00 94.38 88 SER A C 1
ATOM 728 O O . SER A 1 88 ? 19.568 -1.259 -4.875 1.00 94.38 88 SER A O 1
ATOM 730 N N . PRO A 1 89 ? 20.294 -1.088 -7.005 1.00 95.12 89 PRO A N 1
ATOM 731 C CA . PRO A 1 89 ? 20.828 -2.439 -7.050 1.00 95.12 89 PRO A CA 1
ATOM 732 C C . PRO A 1 89 ? 22.136 -2.535 -6.235 1.00 95.12 89 PRO A C 1
ATOM 734 O O . PRO A 1 89 ? 22.842 -1.546 -6.074 1.00 95.12 89 PRO A O 1
ATOM 737 N N . PRO A 1 90 ? 22.489 -3.715 -5.694 1.00 93.38 90 PRO A N 1
ATOM 738 C CA . PRO A 1 90 ? 23.748 -3.894 -4.964 1.00 93.38 90 PRO A CA 1
ATOM 739 C C . PRO A 1 90 ? 24.980 -4.028 -5.878 1.00 93.38 90 PRO A C 1
ATOM 741 O O . PRO A 1 90 ? 26.106 -3.957 -5.396 1.00 93.38 90 PRO A O 1
ATOM 744 N N . ILE A 1 91 ? 24.768 -4.274 -7.172 1.00 93.62 91 ILE A N 1
ATOM 745 C CA . ILE A 1 91 ? 25.784 -4.364 -8.226 1.00 93.62 91 ILE A CA 1
ATOM 746 C C . ILE A 1 91 ? 25.250 -3.646 -9.463 1.00 93.62 91 ILE A C 1
ATOM 748 O O . ILE A 1 91 ? 24.031 -3.583 -9.634 1.00 93.62 91 ILE A O 1
ATOM 752 N N . LYS A 1 92 ? 26.139 -3.150 -10.331 1.00 94.75 92 LYS A N 1
ATOM 753 C CA . LYS A 1 92 ? 25.720 -2.584 -11.618 1.00 94.75 92 LYS A CA 1
ATOM 754 C C . LYS A 1 92 ? 24.949 -3.616 -12.438 1.00 94.75 92 LYS A C 1
ATOM 756 O O . LYS A 1 92 ? 25.234 -4.812 -12.368 1.00 94.75 92 LYS A O 1
ATOM 761 N N . ARG A 1 93 ? 23.958 -3.131 -13.180 1.00 94.94 93 ARG A N 1
ATOM 762 C CA . ARG A 1 93 ? 23.036 -3.946 -13.976 1.00 94.94 93 ARG A CA 1
ATOM 763 C C . ARG A 1 93 ? 23.089 -3.575 -15.446 1.00 94.94 93 ARG A C 1
ATOM 765 O O . ARG A 1 93 ? 23.233 -2.398 -15.760 1.00 94.94 93 ARG A O 1
ATOM 772 N N . SER A 1 94 ? 22.908 -4.548 -16.327 1.00 94.94 94 SER A N 1
ATOM 773 C CA . SER A 1 94 ? 22.883 -4.328 -17.778 1.00 94.94 94 SER A CA 1
ATOM 774 C C . SER A 1 94 ? 21.562 -4.788 -18.390 1.00 94.94 94 SER A C 1
ATOM 776 O O . SER A 1 94 ? 20.666 -5.259 -17.685 1.00 94.94 94 SER A O 1
ATOM 778 N N . GLU A 1 95 ? 21.415 -4.639 -19.706 1.00 94.69 95 GLU A N 1
ATOM 779 C CA . GLU A 1 95 ? 20.259 -5.167 -20.449 1.00 94.69 95 GLU A CA 1
ATOM 780 C C . GLU A 1 95 ? 20.389 -6.669 -20.766 1.00 94.69 95 GLU A C 1
ATOM 782 O O . GLU A 1 95 ? 19.465 -7.277 -21.305 1.00 94.69 95 GLU A O 1
ATOM 787 N N . HIS A 1 96 ? 21.504 -7.305 -20.384 1.00 94.88 96 HIS A N 1
ATOM 788 C CA . HIS A 1 96 ? 21.596 -8.767 -20.324 1.00 94.88 96 HIS A CA 1
ATOM 789 C C . HIS A 1 96 ? 20.856 -9.353 -19.109 1.00 94.88 96 HIS A C 1
ATOM 791 O O . HIS A 1 96 ? 20.541 -10.545 -19.096 1.00 94.88 96 HIS A O 1
ATOM 797 N N . ASP A 1 97 ? 20.553 -8.526 -18.103 1.00 95.81 97 ASP A N 1
ATOM 798 C CA . ASP A 1 97 ? 19.692 -8.879 -16.979 1.00 95.81 97 ASP A CA 1
ATOM 799 C C . ASP A 1 97 ? 18.203 -8.681 -17.321 1.00 95.81 97 ASP A C 1
ATOM 801 O O . ASP A 1 97 ? 17.817 -7.855 -18.147 1.00 95.81 97 ASP A O 1
ATOM 805 N N . PHE A 1 98 ? 17.328 -9.378 -16.591 1.00 96.19 98 PHE A N 1
ATOM 806 C CA . PHE A 1 98 ? 15.883 -9.138 -16.625 1.00 96.19 98 PHE A CA 1
ATOM 807 C C . PHE A 1 98 ? 15.283 -9.184 -15.213 1.00 96.19 98 PHE A C 1
ATOM 809 O O . PHE A 1 98 ? 14.446 -10.030 -14.883 1.00 96.19 98 PHE A O 1
ATOM 816 N N . ASP A 1 99 ? 15.708 -8.249 -14.359 1.00 97.38 99 ASP A N 1
ATOM 817 C CA . ASP A 1 99 ? 15.269 -8.151 -12.963 1.00 97.38 99 ASP A CA 1
ATOM 818 C C . ASP A 1 99 ? 13.745 -8.043 -12.758 1.00 97.38 99 ASP A C 1
ATOM 820 O O . ASP A 1 99 ? 13.247 -8.668 -11.812 1.00 97.38 99 ASP A O 1
ATOM 824 N N . PRO A 1 100 ? 12.950 -7.330 -13.591 1.00 97.31 100 PRO A N 1
ATOM 825 C CA . PRO A 1 100 ? 11.494 -7.373 -13.443 1.00 97.31 100 PRO A CA 1
ATOM 826 C C . PRO A 1 100 ? 10.935 -8.801 -13.580 1.00 97.31 100 PRO A C 1
ATOM 828 O O . PRO A 1 100 ? 9.977 -9.148 -12.887 1.00 97.31 100 PRO A O 1
ATOM 831 N N . GLY A 1 101 ? 11.559 -9.662 -14.391 1.00 96.69 101 GLY A N 1
ATOM 832 C CA . GLY A 1 101 ? 11.171 -11.065 -14.557 1.00 96.69 101 GLY A CA 1
ATOM 833 C C . GLY A 1 101 ? 11.346 -11.927 -13.306 1.00 96.69 101 GLY A C 1
ATOM 834 O O . GLY A 1 101 ? 10.648 -12.928 -13.153 1.00 96.69 101 GLY A O 1
ATOM 835 N N . ALA A 1 102 ? 12.201 -11.522 -12.362 1.00 96.75 102 ALA A N 1
ATOM 836 C CA . ALA A 1 102 ? 12.386 -12.231 -11.095 1.00 96.75 102 ALA A CA 1
ATOM 837 C C . ALA A 1 102 ? 11.187 -12.079 -10.136 1.00 96.75 102 ALA A C 1
ATOM 839 O O . ALA A 1 102 ? 11.080 -12.791 -9.133 1.00 96.75 102 ALA A O 1
ATOM 840 N N . LYS A 1 103 ? 10.250 -11.165 -10.421 1.00 97.00 103 LYS A N 1
ATOM 841 C CA . LYS A 1 103 ? 9.019 -11.005 -9.645 1.00 97.00 103 LYS A CA 1
ATOM 842 C C . LYS A 1 103 ? 7.889 -11.806 -10.280 1.00 97.00 103 LYS A C 1
ATOM 844 O O . LYS A 1 103 ? 7.314 -11.326 -11.240 1.00 97.00 103 LYS A O 1
ATOM 849 N N . TYR A 1 104 ? 7.491 -12.932 -9.672 1.00 97.06 104 TYR A N 1
ATOM 850 C CA . TYR A 1 104 ? 6.424 -13.859 -10.126 1.00 97.06 104 TYR A CA 1
ATOM 851 C C . TYR A 1 104 ? 5.278 -13.242 -10.950 1.00 97.06 104 TYR A C 1
ATOM 853 O O . TYR A 1 104 ? 4.928 -13.752 -12.008 1.00 97.06 104 TYR A O 1
ATOM 861 N N . HIS A 1 105 ? 4.685 -12.147 -10.471 1.00 97.50 105 HIS A N 1
ATOM 862 C CA . HIS A 1 105 ? 3.545 -11.494 -11.116 1.00 97.50 105 HIS A CA 1
ATOM 863 C C . HIS A 1 105 ? 3.834 -10.970 -12.527 1.00 97.50 105 HIS A C 1
ATOM 865 O O . HIS A 1 105 ? 2.907 -10.871 -13.323 1.00 97.50 105 HIS A O 1
ATOM 871 N N . VAL A 1 106 ? 5.091 -10.651 -12.840 1.00 96.88 106 VAL A N 1
ATOM 872 C CA . VAL A 1 106 ? 5.517 -10.189 -14.164 1.00 96.88 106 VAL A CA 1
ATOM 873 C C . VAL A 1 106 ? 5.477 -11.337 -15.189 1.00 96.88 106 VAL A C 1
ATOM 875 O O . VAL A 1 106 ? 4.680 -11.226 -16.118 1.00 96.88 106 VAL A O 1
ATOM 878 N N . PRO A 1 107 ? 6.219 -12.460 -15.043 1.00 96.31 107 PRO A N 1
ATOM 879 C CA . PRO A 1 107 ? 6.156 -13.569 -15.997 1.00 96.31 107 PRO A CA 1
ATOM 880 C C . PRO A 1 107 ? 4.833 -14.348 -15.955 1.00 96.31 107 PRO A C 1
ATOM 882 O O . PRO A 1 107 ? 4.477 -14.979 -16.944 1.00 96.31 107 PRO A O 1
ATOM 885 N N . ALA A 1 108 ? 4.089 -14.308 -14.844 1.00 97.06 108 ALA A N 1
ATOM 886 C CA . ALA A 1 108 ? 2.766 -14.933 -14.744 1.00 97.06 108 ALA A CA 1
ATOM 887 C C . ALA A 1 108 ? 1.620 -14.049 -15.280 1.00 97.06 108 ALA A C 1
ATOM 889 O O . ALA A 1 108 ? 0.459 -14.431 -15.157 1.00 97.06 108 ALA A O 1
ATOM 890 N N . ASP A 1 109 ? 1.929 -12.860 -15.810 1.00 95.00 109 ASP A N 1
ATOM 891 C CA . ASP A 1 109 ? 0.966 -11.865 -16.301 1.00 95.00 109 ASP A CA 1
ATOM 892 C C . ASP A 1 109 ? -0.162 -11.524 -15.302 1.00 95.00 109 ASP A C 1
ATOM 894 O O . ASP A 1 109 ? -1.318 -11.291 -15.650 1.00 95.00 109 ASP A O 1
ATOM 898 N N . VAL A 1 110 ? 0.171 -11.449 -14.012 1.00 96.19 110 VAL A N 1
ATOM 899 C CA . VAL A 1 110 ? -0.786 -11.096 -12.954 1.00 96.19 110 VAL A CA 1
ATOM 900 C C . VAL A 1 110 ? -0.685 -9.593 -12.654 1.00 96.19 110 VAL A C 1
ATOM 902 O O . VAL A 1 110 ? 0.385 -9.127 -12.260 1.00 96.19 110 VAL A O 1
ATOM 905 N N . PRO A 1 111 ? -1.755 -8.787 -12.811 1.00 94.44 111 PRO A N 1
ATOM 906 C CA . PRO A 1 111 ? -1.733 -7.350 -12.505 1.00 94.44 111 PRO A CA 1
ATOM 907 C C . PRO A 1 111 ? -1.386 -7.043 -11.040 1.00 94.44 111 PRO A C 1
ATOM 909 O O . PRO A 1 111 ? -2.040 -7.541 -10.117 1.00 94.44 111 PRO A O 1
ATOM 912 N N . TYR A 1 112 ? -0.397 -6.174 -10.819 1.00 96.00 112 TYR A N 1
ATOM 913 C CA . TYR A 1 112 ? 0.098 -5.819 -9.484 1.00 96.00 112 TYR A CA 1
ATOM 914 C C . TYR A 1 112 ? -0.604 -4.594 -8.869 1.00 96.00 112 TYR A C 1
ATOM 916 O O . TYR A 1 112 ? -0.636 -4.427 -7.648 1.00 96.00 112 TYR A O 1
ATOM 924 N N . VAL A 1 113 ? -1.249 -3.766 -9.696 1.00 95.62 113 VAL A N 1
ATOM 925 C CA . VAL A 1 113 ? -2.020 -2.569 -9.316 1.00 95.62 113 VAL A CA 1
ATOM 926 C C . VAL A 1 113 ? -3.142 -2.889 -8.329 1.00 95.62 113 VAL A C 1
ATOM 928 O O . VAL A 1 113 ? -3.541 -2.039 -7.529 1.00 95.62 113 VAL A O 1
ATOM 931 N N . SER A 1 114 ? -3.629 -4.132 -8.350 1.00 95.19 114 SER A N 1
ATOM 932 C CA . SER A 1 114 ? -4.617 -4.651 -7.409 1.00 95.19 114 SER A CA 1
ATOM 933 C C . SER A 1 114 ? -4.175 -4.435 -5.955 1.00 95.19 114 SER A C 1
ATOM 935 O O . SER A 1 114 ? -4.967 -3.909 -5.173 1.00 95.19 114 SER A O 1
ATOM 937 N N . TYR A 1 115 ? -2.910 -4.710 -5.621 1.00 96.38 115 TYR A N 1
ATOM 938 C CA . TYR A 1 115 ? -2.334 -4.512 -4.286 1.00 96.38 115 TYR A CA 1
ATOM 939 C C . TYR A 1 115 ? -2.172 -3.033 -3.918 1.00 96.38 115 TYR A C 1
ATOM 941 O O . TYR A 1 115 ? -2.455 -2.635 -2.781 1.00 96.38 115 TYR A O 1
ATOM 949 N N . PHE A 1 116 ? -1.771 -2.198 -4.885 1.00 96.88 116 PHE A N 1
ATOM 950 C CA . PHE A 1 116 ? -1.661 -0.753 -4.681 1.00 96.88 116 PHE A CA 1
ATOM 951 C C . PHE A 1 116 ? -3.027 -0.167 -4.311 1.00 96.88 116 PHE A C 1
ATOM 953 O O . PHE A 1 116 ? -3.188 0.408 -3.238 1.00 96.88 116 PHE A O 1
ATOM 960 N N . VAL A 1 117 ? -4.048 -0.390 -5.144 1.00 96.94 117 VAL A N 1
ATOM 961 C CA . VAL A 1 117 ? -5.412 0.112 -4.903 1.00 96.94 117 VAL A CA 1
ATOM 962 C C . VAL A 1 117 ? -6.021 -0.507 -3.643 1.00 96.94 117 VAL A C 1
ATOM 964 O O . VAL A 1 117 ? -6.714 0.186 -2.892 1.00 96.94 117 VAL A O 1
ATOM 967 N N . ALA A 1 118 ? -5.757 -1.792 -3.386 1.00 97.25 118 ALA A N 1
ATOM 968 C CA . ALA A 1 118 ? -6.257 -2.484 -2.207 1.00 97.25 118 ALA A CA 1
ATOM 969 C C . ALA A 1 118 ? -5.784 -1.837 -0.911 1.00 97.25 118 ALA A C 1
ATOM 971 O O . ALA A 1 118 ? -6.606 -1.655 -0.021 1.00 97.25 118 ALA A O 1
ATOM 972 N N . THR A 1 119 ? -4.526 -1.400 -0.838 1.00 97.44 119 THR A N 1
ATOM 973 C CA . THR A 1 119 ? -3.995 -0.711 0.345 1.00 97.44 119 THR A CA 1
ATOM 974 C C . THR A 1 119 ? -4.811 0.544 0.673 1.00 97.44 119 THR A C 1
ATOM 976 O O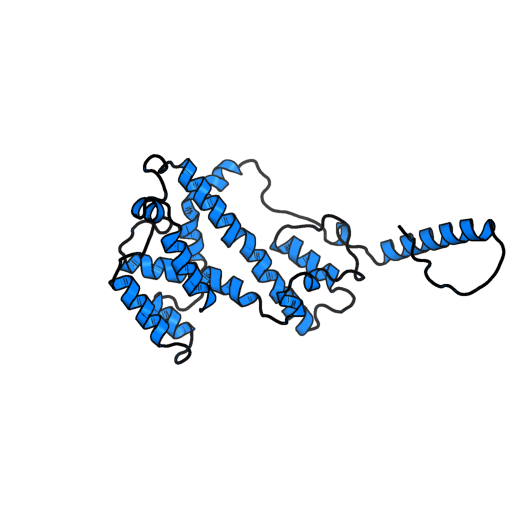 . THR A 1 119 ? -5.215 0.741 1.812 1.00 97.44 119 THR A O 1
ATOM 979 N N . PHE A 1 120 ? -5.157 1.385 -0.305 1.00 97.94 120 PHE A N 1
ATOM 980 C CA . PHE A 1 120 ? -5.980 2.576 -0.037 1.00 97.94 120 PHE A CA 1
ATOM 981 C C . PHE A 1 120 ? -7.415 2.223 0.365 1.00 97.94 120 PHE A C 1
ATOM 983 O O . PHE A 1 120 ? -7.957 2.792 1.319 1.00 97.94 120 PHE A O 1
ATOM 990 N N . LEU A 1 121 ? -8.027 1.268 -0.342 1.00 98.12 121 LEU A N 1
ATOM 991 C CA . LEU A 1 121 ? -9.370 0.791 -0.020 1.00 98.12 121 LEU A CA 1
ATOM 992 C C . LEU A 1 121 ? -9.423 0.169 1.376 1.00 98.12 121 LEU A C 1
ATOM 994 O O . LEU A 1 121 ? -10.369 0.438 2.106 1.00 98.12 121 LEU A O 1
ATOM 998 N N . GLN A 1 122 ? -8.398 -0.586 1.770 1.00 97.56 122 GLN A N 1
ATOM 999 C CA . GLN A 1 122 ? -8.281 -1.244 3.067 1.00 97.56 122 GLN A CA 1
ATOM 1000 C C . GLN A 1 122 ? -8.470 -0.240 4.211 1.00 97.56 122 GLN A C 1
ATOM 1002 O O . GLN A 1 122 ? -9.302 -0.469 5.090 1.00 97.56 122 GLN A O 1
ATOM 1007 N N . PHE A 1 123 ? -7.761 0.896 4.189 1.00 98.06 123 PHE A N 1
ATOM 1008 C CA . PHE A 1 123 ? -7.891 1.917 5.236 1.00 98.06 123 PHE A CA 1
ATOM 1009 C C . PHE A 1 123 ? -9.194 2.725 5.125 1.00 98.06 123 PHE A C 1
ATOM 1011 O O . PHE A 1 123 ? -9.749 3.123 6.150 1.00 98.06 123 PHE A O 1
ATOM 1018 N N . GLN A 1 124 ? -9.729 2.951 3.917 1.00 98.12 124 GLN A N 1
ATOM 1019 C CA . GLN A 1 124 ? -11.061 3.557 3.746 1.00 98.12 124 GLN A CA 1
ATOM 1020 C C . GLN A 1 124 ? -12.175 2.672 4.315 1.00 98.12 124 GLN A C 1
ATOM 1022 O O . GLN A 1 124 ? -13.096 3.168 4.964 1.00 98.12 124 GLN A O 1
ATOM 1027 N N . PHE A 1 125 ? -12.089 1.367 4.072 1.00 98.38 125 PHE A N 1
ATOM 1028 C CA . PHE A 1 125 ? -13.026 0.371 4.568 1.00 98.38 125 PHE A CA 1
ATOM 1029 C C . PHE A 1 125 ? -12.923 0.240 6.082 1.00 98.38 125 PHE A C 1
ATOM 1031 O O . PHE A 1 125 ? -13.951 0.296 6.756 1.00 98.38 125 PHE A O 1
ATOM 1038 N N . HIS A 1 126 ? -11.697 0.160 6.607 1.00 97.94 126 HIS A N 1
ATOM 1039 C CA . HIS A 1 126 ? -11.442 0.138 8.045 1.00 97.94 126 HIS A CA 1
ATOM 1040 C C . HIS A 1 126 ? -12.045 1.366 8.725 1.00 97.94 126 HIS A C 1
ATOM 1042 O O . HIS A 1 126 ? -12.864 1.221 9.624 1.00 97.94 126 HIS A O 1
ATOM 1048 N N . GLU A 1 127 ? -11.776 2.581 8.230 1.00 97.94 127 GLU A N 1
ATOM 1049 C CA . GLU A 1 127 ? -12.359 3.794 8.817 1.00 97.94 127 GLU A CA 1
ATOM 1050 C C . GLU A 1 127 ? -13.897 3.789 8.777 1.00 97.94 127 GLU A C 1
ATOM 1052 O O . GLU A 1 127 ? -14.544 4.173 9.755 1.00 97.94 127 GLU A O 1
ATOM 1057 N N . ALA A 1 128 ? -14.500 3.354 7.669 1.00 97.88 128 ALA A N 1
ATOM 1058 C CA . ALA A 1 128 ? -15.954 3.284 7.546 1.00 97.88 128 ALA A CA 1
ATOM 1059 C C . ALA A 1 128 ? -16.582 2.301 8.546 1.00 97.88 128 ALA A C 1
ATOM 1061 O O . ALA A 1 128 ? -17.647 2.585 9.096 1.00 97.88 128 ALA A O 1
ATOM 1062 N N . LEU A 1 129 ? -15.927 1.167 8.793 1.00 98.19 129 LEU A N 1
ATOM 1063 C CA . LEU A 1 129 ? -16.385 0.161 9.747 1.00 98.19 129 LEU A CA 1
ATOM 1064 C C . LEU A 1 129 ? -16.145 0.598 11.197 1.00 98.19 129 LEU A C 1
ATOM 1066 O O . LEU A 1 129 ? -17.046 0.457 12.017 1.00 98.19 129 LEU A O 1
ATOM 1070 N N . CYS A 1 130 ? -15.006 1.220 11.501 1.00 97.50 130 CYS A N 1
ATOM 1071 C CA . CYS A 1 130 ? -14.705 1.771 12.826 1.00 97.50 130 CYS A CA 1
ATOM 1072 C C . CYS A 1 130 ? -15.696 2.857 13.254 1.00 97.50 130 CYS A C 1
ATOM 1074 O O . CYS A 1 130 ? -16.099 2.904 14.415 1.00 97.50 130 CYS A O 1
ATOM 1076 N N . LYS A 1 131 ? -16.152 3.692 12.309 1.00 97.19 131 LYS A N 1
ATOM 1077 C CA . LYS A 1 131 ? -17.221 4.675 12.558 1.00 97.19 131 LYS A CA 1
ATOM 1078 C C . LYS A 1 131 ? -18.524 4.002 12.994 1.00 97.19 131 LYS A C 1
ATOM 1080 O O . LYS A 1 131 ? -19.181 4.494 13.903 1.00 97.19 131 LYS A O 1
ATOM 1085 N N . VAL A 1 132 ? -18.882 2.875 12.376 1.00 97.44 132 VAL A N 1
ATOM 1086 C CA . VAL A 1 132 ? -20.064 2.085 12.767 1.00 97.44 132 VAL A CA 1
ATOM 1087 C C . VAL A 1 132 ? -19.841 1.396 14.109 1.00 97.44 132 VAL A C 1
ATOM 1089 O O . VAL A 1 132 ? -20.733 1.391 14.949 1.00 97.44 132 VAL A O 1
ATOM 1092 N N . ALA A 1 133 ? -18.629 0.900 14.355 1.00 96.19 133 ALA A N 1
ATOM 1093 C CA . ALA A 1 133 ? -18.257 0.307 15.633 1.00 96.19 133 ALA A CA 1
ATOM 1094 C C . ALA A 1 133 ? -18.132 1.321 16.786 1.00 96.19 133 ALA A C 1
ATOM 1096 O O . ALA A 1 133 ? -17.976 0.908 17.931 1.00 96.19 133 ALA A O 1
ATOM 1097 N N . LYS A 1 134 ? -18.244 2.629 16.498 1.00 95.00 134 LYS A N 1
ATOM 1098 C CA . LYS A 1 134 ? -18.093 3.740 17.453 1.00 95.00 134 LYS A CA 1
ATOM 1099 C C . LYS A 1 134 ? -16.730 3.740 18.158 1.00 95.00 134 LYS A C 1
ATOM 1101 O O . LYS A 1 134 ? -16.612 4.171 19.300 1.00 95.00 134 LYS A O 1
ATOM 1106 N N . GLU A 1 135 ? -15.695 3.291 17.454 1.00 91.06 135 GLU A N 1
ATOM 1107 C CA . GLU A 1 135 ? -14.309 3.328 17.922 1.00 91.06 135 GLU A CA 1
ATOM 1108 C C . GLU A 1 135 ? -13.704 4.714 17.659 1.00 91.06 135 GLU A C 1
ATOM 1110 O O . GLU A 1 135 ? -13.733 5.216 16.531 1.00 91.06 135 GLU A O 1
ATOM 1115 N N . ALA A 1 136 ? -13.154 5.346 18.699 1.00 86.75 136 ALA A N 1
ATOM 1116 C CA . ALA A 1 136 ? -12.627 6.711 18.610 1.00 86.75 136 ALA A CA 1
ATOM 1117 C C . ALA A 1 136 ? -11.278 6.784 17.873 1.00 86.75 136 ALA A C 1
ATOM 1119 O O . ALA A 1 136 ? -11.016 7.734 17.131 1.00 86.75 136 ALA A O 1
ATOM 1120 N N . VAL A 1 137 ? -10.427 5.772 18.063 1.00 93.06 137 VAL A N 1
ATOM 1121 C CA . VAL A 1 137 ? -9.035 5.761 17.602 1.00 93.06 137 VAL A CA 1
ATOM 1122 C C . VAL A 1 137 ? -8.863 4.738 16.482 1.00 93.06 137 VAL A C 1
ATOM 1124 O O . VAL A 1 137 ? -9.061 3.540 16.668 1.00 93.06 137 VAL A O 1
ATOM 1127 N N . LEU A 1 138 ? -8.486 5.208 15.289 1.00 95.00 138 LEU A N 1
ATOM 1128 C CA . LEU A 1 138 ? -8.487 4.377 14.079 1.00 95.00 138 LEU A CA 1
ATOM 1129 C C . LEU A 1 138 ? -7.455 3.235 14.117 1.00 95.00 138 LEU A C 1
ATOM 1131 O O . LEU A 1 138 ? -7.746 2.146 13.629 1.00 95.00 138 LEU A O 1
ATOM 1135 N N . TYR A 1 139 ? -6.274 3.474 14.691 1.00 93.31 139 TYR A N 1
ATOM 1136 C CA . TYR A 1 139 ? -5.197 2.480 14.777 1.00 93.31 139 TYR A CA 1
ATOM 1137 C C . TYR A 1 139 ? -5.369 1.465 15.923 1.00 93.31 139 TYR A C 1
ATOM 1139 O O . TYR A 1 139 ? -4.679 0.451 15.948 1.00 93.31 139 TYR A O 1
ATOM 1147 N N . GLU A 1 140 ? -6.311 1.701 16.841 1.00 91.75 140 GLU A N 1
ATOM 1148 C CA . GLU A 1 140 ? -6.690 0.765 17.918 1.00 91.75 140 GLU A CA 1
ATOM 1149 C C . GLU A 1 140 ? -8.000 0.025 17.617 1.00 91.75 140 GLU A C 1
ATOM 1151 O O . GLU A 1 140 ? -8.322 -0.976 18.261 1.00 91.75 140 GLU A O 1
ATOM 1156 N N . CYS A 1 141 ? -8.765 0.523 16.643 1.00 94.56 141 CYS A N 1
ATOM 1157 C CA . CYS A 1 141 ? -10.086 0.026 16.305 1.00 94.56 141 CYS A CA 1
ATOM 1158 C C . CYS A 1 141 ? -10.078 -1.465 15.951 1.00 94.56 141 CYS A C 1
ATOM 1160 O O . CYS A 1 141 ? -9.363 -1.906 15.048 1.00 94.56 141 CYS A O 1
ATOM 1162 N N . SER A 1 142 ? -10.978 -2.206 16.597 1.00 94.69 142 SER A N 1
ATOM 1163 C CA . SER A 1 142 ? -11.365 -3.555 16.206 1.00 94.69 142 SER A CA 1
ATOM 1164 C C . SER A 1 142 ? -12.875 -3.610 15.994 1.00 94.69 142 SER A C 1
ATOM 1166 O O . SER A 1 142 ? -13.647 -3.099 16.799 1.00 94.69 142 SER A O 1
ATOM 1168 N N . ILE A 1 143 ? -13.305 -4.243 14.908 1.00 96.00 143 ILE A N 1
ATOM 1169 C CA . ILE A 1 143 ? -14.713 -4.502 14.587 1.00 96.00 143 ILE A CA 1
ATOM 1170 C C . ILE A 1 143 ? -15.162 -5.894 15.057 1.00 96.00 143 ILE A C 1
ATOM 1172 O O . ILE A 1 143 ? -16.294 -6.303 14.786 1.00 96.00 143 ILE A O 1
ATOM 1176 N N . ALA A 1 144 ? -14.289 -6.640 15.740 1.00 94.56 144 ALA A N 1
ATOM 1177 C CA . ALA A 1 144 ? -14.600 -7.967 16.250 1.00 94.56 144 ALA A CA 1
ATOM 1178 C C . ALA A 1 144 ? -15.804 -7.926 17.205 1.00 94.56 144 ALA A C 1
ATOM 1180 O O . ALA A 1 144 ? -15.919 -7.052 18.059 1.00 94.56 144 ALA A O 1
ATOM 1181 N N . GLY A 1 145 ? -16.743 -8.859 17.029 1.00 93.50 145 GLY A N 1
ATOM 1182 C CA . GLY A 1 145 ? -17.981 -8.913 17.816 1.00 93.50 145 GLY A CA 1
ATOM 1183 C C . GLY A 1 145 ? -19.013 -7.818 17.494 1.00 93.50 145 GLY A C 1
ATOM 1184 O O . GLY A 1 145 ? -20.141 -7.890 17.987 1.00 93.50 145 GLY A O 1
ATOM 1185 N N . ASN A 1 146 ? -18.697 -6.838 16.639 1.00 97.00 146 ASN A N 1
ATOM 1186 C CA . ASN A 1 146 ? -19.623 -5.759 16.306 1.00 97.00 146 ASN A CA 1
ATOM 1187 C C . ASN A 1 146 ? -20.608 -6.170 15.194 1.00 97.00 146 ASN A C 1
ATOM 1189 O O . ASN A 1 146 ? -20.275 -6.215 14.006 1.00 97.00 146 ASN A O 1
ATOM 1193 N N . LYS A 1 147 ? -21.861 -6.444 15.581 1.00 97.75 147 LYS A N 1
ATOM 1194 C CA . LYS A 1 147 ? -22.917 -6.895 14.658 1.00 97.75 147 LYS A CA 1
ATOM 1195 C C . LYS A 1 147 ? -23.300 -5.846 13.609 1.00 97.75 147 LYS A C 1
ATOM 1197 O O . LYS A 1 147 ? -23.616 -6.221 12.483 1.00 97.75 147 LYS A O 1
ATOM 1202 N N . GLU A 1 148 ? -23.260 -4.558 13.945 1.00 98.12 148 GLU A N 1
ATOM 1203 C CA . GLU A 1 148 ? -23.613 -3.476 13.015 1.00 98.12 148 GLU A CA 1
ATOM 1204 C C . GLU A 1 148 ? -22.552 -3.318 11.916 1.00 98.12 148 GLU A C 1
ATOM 1206 O O . GLU A 1 148 ? -22.884 -3.256 10.729 1.00 98.12 148 GLU A O 1
ATOM 1211 N N . ALA A 1 149 ? -21.269 -3.339 12.288 1.00 97.81 149 ALA A N 1
ATOM 1212 C CA . ALA A 1 149 ? -20.155 -3.339 11.343 1.00 97.81 149 ALA A CA 1
ATOM 1213 C C . ALA A 1 149 ? -20.196 -4.590 10.449 1.00 97.81 149 ALA A C 1
ATOM 1215 O O . ALA A 1 149 ? -20.061 -4.482 9.227 1.00 97.81 149 ALA A O 1
ATOM 1216 N N . GLY A 1 150 ? -20.478 -5.761 11.032 1.00 97.75 150 GLY A N 1
ATOM 1217 C CA . GLY A 1 150 ? -20.672 -7.008 10.291 1.00 97.75 150 GLY A CA 1
ATOM 1218 C C . GLY A 1 150 ? -21.835 -6.944 9.296 1.00 97.75 150 GLY A C 1
ATOM 1219 O O . GLY A 1 150 ? -21.681 -7.350 8.144 1.00 97.75 150 GLY A O 1
ATOM 1220 N N . ALA A 1 151 ? -22.981 -6.378 9.688 1.00 98.25 151 ALA A N 1
ATOM 1221 C CA . ALA A 1 151 ? -24.126 -6.187 8.797 1.00 98.25 151 ALA A CA 1
ATOM 1222 C C . ALA A 1 151 ? -23.790 -5.243 7.632 1.00 98.25 151 ALA A C 1
ATOM 1224 O O . ALA A 1 151 ? -24.122 -5.531 6.479 1.00 98.25 151 ALA A O 1
ATOM 1225 N N . LYS A 1 152 ? -23.068 -4.150 7.909 1.00 97.94 152 LYS A N 1
ATOM 1226 C CA . LYS A 1 152 ? -22.603 -3.213 6.880 1.00 97.94 152 LYS A CA 1
ATOM 1227 C C . LYS A 1 152 ? -21.636 -3.875 5.896 1.00 97.94 152 LYS A C 1
ATOM 1229 O O . LYS A 1 152 ? -21.782 -3.678 4.688 1.00 97.94 152 LYS A O 1
ATOM 1234 N N . LEU A 1 153 ? -20.679 -4.664 6.391 1.00 97.31 153 LEU A N 1
ATOM 1235 C CA . LEU A 1 153 ? -19.749 -5.427 5.556 1.00 97.31 153 LEU A CA 1
ATOM 1236 C C . LEU A 1 153 ? -20.494 -6.465 4.708 1.00 97.31 153 LEU A C 1
ATOM 1238 O O . LEU A 1 153 ? -20.310 -6.496 3.495 1.00 97.31 153 LEU A O 1
ATOM 1242 N N . ARG A 1 154 ? -21.403 -7.244 5.306 1.00 97.56 154 ARG A N 1
ATOM 1243 C CA . ARG A 1 154 ? -22.225 -8.241 4.600 1.00 97.56 154 ARG A CA 1
ATOM 1244 C C . ARG A 1 154 ? -23.038 -7.623 3.465 1.00 97.56 154 ARG A C 1
ATOM 1246 O O . ARG A 1 154 ? -23.067 -8.184 2.375 1.00 97.56 154 ARG A O 1
ATOM 1253 N N . ASN A 1 155 ? -23.660 -6.469 3.704 1.00 97.19 155 ASN A N 1
ATOM 1254 C CA . ASN A 1 155 ? -24.400 -5.743 2.673 1.00 97.19 155 ASN A CA 1
ATOM 1255 C C . ASN A 1 155 ? -23.489 -5.273 1.529 1.00 97.19 155 ASN A C 1
ATOM 1257 O O . ASN A 1 155 ? -23.881 -5.325 0.374 1.00 97.19 155 ASN A O 1
ATOM 1261 N N . MET A 1 156 ? -22.261 -4.830 1.815 1.00 96.31 156 MET A N 1
ATOM 1262 C CA . MET A 1 156 ? -21.309 -4.511 0.748 1.00 96.31 156 MET A CA 1
ATOM 1263 C C . MET A 1 156 ? -20.943 -5.761 -0.061 1.00 96.31 156 MET A C 1
ATOM 1265 O O . MET A 1 156 ? -20.996 -5.711 -1.287 1.00 96.31 156 MET A O 1
ATOM 1269 N N . LEU A 1 157 ? -20.658 -6.884 0.601 1.00 97.00 157 LEU A N 1
ATOM 1270 C CA . LEU A 1 157 ? -20.290 -8.143 -0.054 1.00 97.00 157 LEU A CA 1
ATOM 1271 C C . LEU A 1 157 ? -21.413 -8.728 -0.922 1.00 97.00 157 LEU A C 1
ATOM 1273 O O . LEU A 1 157 ? -21.125 -9.308 -1.967 1.00 97.00 157 LEU A O 1
ATOM 1277 N N . SER A 1 158 ? -22.682 -8.550 -0.539 1.00 97.31 158 SER A N 1
ATOM 1278 C CA . SER A 1 158 ? -23.821 -9.151 -1.248 1.00 97.31 158 SER A CA 1
ATOM 1279 C C . SER A 1 158 ? -24.032 -8.633 -2.670 1.00 97.31 158 SER A C 1
ATOM 1281 O O . SER A 1 158 ? -24.703 -9.294 -3.453 1.00 97.31 158 SER A O 1
ATOM 1283 N N . TYR A 1 159 ? -23.480 -7.468 -3.018 1.00 96.56 159 TYR A N 1
ATOM 1284 C CA . TYR A 1 159 ? -23.577 -6.946 -4.383 1.00 96.56 159 TYR A CA 1
ATOM 1285 C C . TYR A 1 159 ? -22.626 -7.652 -5.358 1.00 96.56 159 TYR A C 1
ATOM 1287 O O . TYR A 1 159 ? -22.886 -7.659 -6.558 1.00 96.56 159 TYR A O 1
ATOM 1295 N N . GLY A 1 160 ? -21.512 -8.230 -4.891 1.00 95.00 160 GLY A N 1
ATOM 1296 C CA . GLY A 1 160 ? -20.486 -8.775 -5.786 1.00 95.00 160 GLY A CA 1
ATOM 1297 C C . GLY A 1 160 ? -20.070 -7.756 -6.856 1.00 95.00 160 GLY A C 1
ATOM 1298 O O . GLY A 1 160 ? -19.663 -6.642 -6.528 1.00 95.00 160 GLY A O 1
ATOM 1299 N N . SER A 1 161 ? -20.209 -8.128 -8.131 1.00 95.81 161 SER A N 1
ATOM 1300 C CA . SER A 1 161 ? -19.965 -7.268 -9.300 1.00 95.81 161 SER A CA 1
ATOM 1301 C C . SER A 1 161 ? -21.237 -6.655 -9.913 1.00 95.81 161 SER A C 1
ATOM 1303 O O . SER A 1 161 ? -21.179 -6.096 -11.006 1.00 95.81 161 SER A O 1
ATOM 1305 N N . SER A 1 162 ? -22.393 -6.735 -9.242 1.00 97.38 162 SER A N 1
ATOM 1306 C CA . SER A 1 162 ? -23.691 -6.334 -9.810 1.00 97.38 162 SER A CA 1
ATOM 1307 C C . SER A 1 162 ? -23.890 -4.819 -9.946 1.00 97.38 162 SER A C 1
ATOM 1309 O O . SER A 1 162 ? -24.828 -4.376 -10.608 1.00 97.38 162 SER A O 1
ATOM 1311 N N . ILE A 1 163 ? -23.046 -4.009 -9.301 1.00 96.38 163 ILE A N 1
ATOM 1312 C CA . ILE A 1 163 ? -23.066 -2.545 -9.388 1.00 96.38 163 ILE A CA 1
ATOM 1313 C C . ILE A 1 163 ? -21.652 -1.997 -9.623 1.00 96.38 163 ILE A C 1
ATOM 1315 O O . ILE A 1 163 ? -20.676 -2.628 -9.214 1.00 96.38 163 ILE A O 1
ATOM 1319 N N . PRO A 1 164 ? -21.511 -0.796 -10.219 1.00 96.00 164 PRO A N 1
ATOM 1320 C CA . PRO A 1 164 ? -20.205 -0.168 -10.387 1.00 96.00 164 PRO A CA 1
ATOM 1321 C C . PRO A 1 164 ? -19.476 0.017 -9.052 1.00 96.00 164 PRO A C 1
ATOM 1323 O O . PRO A 1 164 ? -20.062 0.487 -8.071 1.00 96.00 164 PRO A O 1
ATOM 1326 N N . TRP A 1 165 ? -18.175 -0.276 -9.034 1.00 94.69 165 TRP A N 1
ATOM 1327 C CA . TRP A 1 165 ? -17.358 -0.232 -7.816 1.00 94.69 165 TRP A CA 1
ATOM 1328 C C . TRP A 1 165 ? -17.362 1.145 -7.133 1.00 94.69 165 TRP A C 1
ATOM 1330 O O . TRP A 1 165 ? -17.330 1.221 -5.908 1.00 94.69 165 TRP A O 1
ATOM 1340 N N . THR A 1 166 ? -17.448 2.244 -7.892 1.00 95.50 166 THR A N 1
ATOM 1341 C CA . THR A 1 166 ? -17.528 3.612 -7.347 1.00 95.50 166 THR A CA 1
ATOM 1342 C C . THR A 1 166 ? -18.828 3.845 -6.581 1.00 95.50 166 THR A C 1
ATOM 1344 O O . THR A 1 166 ? -18.824 4.461 -5.513 1.00 95.50 166 THR A O 1
ATOM 1347 N N . ARG A 1 167 ? -19.947 3.300 -7.077 1.00 96.75 167 ARG A N 1
ATOM 1348 C CA . ARG A 1 167 ? -21.247 3.348 -6.396 1.00 96.75 167 ARG A CA 1
ATOM 1349 C C . ARG A 1 167 ? -21.195 2.558 -5.094 1.00 96.75 167 ARG A C 1
ATOM 1351 O O . ARG A 1 167 ? -21.645 3.054 -4.064 1.00 96.75 167 ARG A O 1
ATOM 1358 N N . GLN A 1 168 ? -20.608 1.365 -5.134 1.00 95.94 168 GLN A N 1
ATOM 1359 C CA . GLN A 1 168 ? -20.432 0.524 -3.954 1.00 95.94 168 GLN A CA 1
ATOM 1360 C C . GLN A 1 168 ? -19.496 1.177 -2.927 1.00 95.94 168 GLN A C 1
ATOM 1362 O O . GLN A 1 168 ? -19.812 1.198 -1.739 1.00 95.94 168 GLN A O 1
ATOM 1367 N N . LEU A 1 169 ? -18.392 1.792 -3.375 1.00 97.06 169 LEU A N 1
ATOM 1368 C CA . LEU A 1 169 ? -17.477 2.554 -2.521 1.00 97.06 169 LEU A CA 1
ATOM 1369 C C . LEU A 1 169 ? -18.211 3.693 -1.806 1.00 97.06 169 LEU A C 1
ATOM 1371 O O . LEU A 1 169 ? -18.065 3.833 -0.589 1.00 97.06 169 LEU A O 1
ATOM 1375 N N . LYS A 1 170 ? -19.036 4.458 -2.533 1.00 97.44 170 LYS A N 1
ATOM 1376 C CA . LYS A 1 170 ? -19.840 5.551 -1.971 1.00 97.44 170 LYS A CA 1
ATOM 1377 C C . LYS A 1 170 ? -20.850 5.041 -0.949 1.00 97.44 170 LYS A C 1
ATOM 1379 O O . LYS A 1 170 ? -20.942 5.600 0.136 1.00 97.44 170 LYS A O 1
ATOM 1384 N N . GLN A 1 171 ? -21.573 3.965 -1.252 1.00 96.19 171 GLN A N 1
ATOM 1385 C CA . GLN A 1 171 ? -22.533 3.366 -0.316 1.00 96.19 171 GLN A CA 1
ATOM 1386 C C . GLN A 1 171 ? -21.854 2.821 0.948 1.00 96.19 171 GLN A C 1
ATOM 1388 O O . GLN A 1 171 ? -22.388 2.931 2.053 1.00 96.19 171 GLN A O 1
ATOM 1393 N N . PHE A 1 172 ? -20.663 2.240 0.802 1.00 96.75 172 PHE A N 1
ATOM 1394 C CA . PHE A 1 172 ? -19.954 1.638 1.920 1.00 96.75 172 PHE A CA 1
ATOM 1395 C C . PHE A 1 172 ? -19.232 2.677 2.784 1.00 96.75 172 PHE A C 1
ATOM 1397 O O . PHE A 1 172 ? -19.395 2.678 4.002 1.00 96.75 172 PHE A O 1
ATOM 1404 N N . THR A 1 173 ? -18.483 3.591 2.172 1.00 97.00 173 THR A N 1
ATOM 1405 C CA . THR A 1 173 ? -17.573 4.515 2.877 1.00 97.00 173 THR A CA 1
ATOM 1406 C C . THR A 1 173 ? -18.058 5.961 2.930 1.00 97.00 173 THR A C 1
ATOM 1408 O O . THR A 1 173 ? -17.527 6.753 3.705 1.00 97.00 173 THR A O 1
ATOM 1411 N N . GLY A 1 174 ? -19.031 6.330 2.095 1.00 96.12 174 GLY A N 1
ATOM 1412 C CA . GLY A 1 174 ? -19.414 7.720 1.836 1.00 96.12 174 GLY A CA 1
ATOM 1413 C C . GLY A 1 174 ? -18.504 8.448 0.838 1.00 96.12 174 GLY A C 1
ATOM 1414 O O . GLY A 1 174 ? -18.841 9.549 0.415 1.00 96.12 174 GLY A O 1
ATOM 1415 N N . ALA A 1 175 ? -17.373 7.860 0.432 1.00 94.69 175 ALA A N 1
ATOM 1416 C CA . ALA A 1 175 ? -16.428 8.469 -0.502 1.00 94.69 175 ALA A CA 1
ATOM 1417 C C . ALA A 1 175 ? -16.662 8.004 -1.948 1.00 94.69 175 ALA A C 1
ATOM 1419 O O . ALA A 1 175 ? -16.941 6.838 -2.200 1.00 94.69 175 ALA A O 1
ATOM 1420 N N . GLU A 1 176 ? -16.491 8.906 -2.914 1.00 90.88 176 GLU A N 1
ATOM 1421 C CA . GLU A 1 176 ? -16.615 8.587 -4.349 1.00 90.88 176 GLU A CA 1
ATOM 1422 C C . GLU A 1 176 ? -15.286 8.205 -5.007 1.00 90.88 176 GLU A C 1
ATOM 1424 O O . GLU A 1 176 ? -15.266 7.660 -6.108 1.00 90.88 176 GLU A O 1
ATOM 1429 N N . LYS A 1 177 ? -14.169 8.514 -4.344 1.00 95.56 177 LYS A N 1
ATOM 1430 C CA . LYS A 1 177 ? -12.815 8.355 -4.875 1.00 95.56 177 LYS A CA 1
ATOM 1431 C C . LYS A 1 177 ? -11.925 7.615 -3.886 1.00 95.56 177 LYS A C 1
ATOM 1433 O O . LYS A 1 177 ? -12.179 7.604 -2.677 1.00 95.56 177 LYS A O 1
ATOM 1438 N N . LEU A 1 178 ? -10.855 7.043 -4.429 1.00 95.62 178 LEU A N 1
ATOM 1439 C CA . LEU A 1 178 ? -9.735 6.544 -3.645 1.00 95.62 178 LEU A CA 1
ATOM 1440 C C . LEU A 1 178 ? -9.100 7.700 -2.853 1.00 95.62 178 LEU A C 1
ATOM 1442 O O . LEU A 1 178 ? -8.986 8.815 -3.365 1.00 95.62 178 LEU A O 1
ATOM 1446 N N . SER A 1 179 ? -8.708 7.457 -1.605 1.00 96.44 179 SER A N 1
ATOM 1447 C CA . SER A 1 179 ? -8.227 8.498 -0.697 1.00 96.44 179 SER A CA 1
ATOM 1448 C C . SER A 1 179 ? -7.124 7.992 0.222 1.00 96.44 179 SER A C 1
ATOM 1450 O O . SER A 1 179 ? -7.290 6.998 0.922 1.00 96.44 179 SER A O 1
ATOM 1452 N N . ALA A 1 180 ? -6.025 8.747 0.295 1.00 97.00 180 ALA A N 1
ATOM 1453 C CA . ALA A 1 180 ? -4.943 8.515 1.253 1.00 97.00 180 ALA A CA 1
ATOM 1454 C C . ALA A 1 180 ? -5.275 9.006 2.674 1.00 97.00 180 ALA A C 1
ATOM 1456 O O . ALA A 1 180 ? -4.525 8.734 3.609 1.00 97.00 180 ALA A O 1
ATOM 1457 N N . LYS A 1 181 ? -6.368 9.765 2.866 1.00 97.69 181 LYS A N 1
ATOM 1458 C CA . LYS A 1 181 ? -6.673 10.400 4.163 1.00 97.69 181 LYS A CA 1
ATOM 1459 C C . LYS A 1 181 ? -6.755 9.386 5.317 1.00 97.69 181 LYS A C 1
ATOM 1461 O O . LYS A 1 181 ? -6.144 9.655 6.349 1.00 97.69 181 LYS A O 1
ATOM 1466 N N . PRO A 1 182 ? -7.418 8.220 5.168 1.00 97.88 182 PRO A N 1
ATOM 1467 C CA . PRO A 1 182 ? -7.469 7.226 6.239 1.00 97.88 182 PRO A CA 1
ATOM 1468 C C . PRO A 1 182 ? -6.105 6.608 6.562 1.00 97.88 182 PRO A C 1
ATOM 1470 O O . PRO A 1 182 ? -5.825 6.375 7.732 1.00 97.88 182 PRO A O 1
ATOM 1473 N N . ILE A 1 183 ? -5.229 6.428 5.564 1.00 98.12 183 ILE A N 1
ATOM 1474 C CA . ILE A 1 183 ? -3.839 5.990 5.775 1.00 98.12 183 ILE A CA 1
ATOM 1475 C C . ILE A 1 183 ? -3.104 7.012 6.650 1.00 98.12 183 ILE A C 1
ATOM 1477 O O . ILE A 1 183 ? -2.522 6.673 7.677 1.00 98.12 183 ILE A O 1
ATOM 1481 N N . LEU A 1 184 ? -3.163 8.291 6.264 1.00 97.81 184 LEU A N 1
ATOM 1482 C CA . LEU A 1 184 ? -2.472 9.373 6.968 1.00 97.81 184 LEU A CA 1
ATOM 1483 C C . LEU A 1 184 ? -2.954 9.552 8.409 1.00 97.81 184 LEU A C 1
ATOM 1485 O O . LEU A 1 184 ? -2.144 9.924 9.259 1.00 97.81 184 LEU A O 1
ATOM 1489 N N . LYS A 1 185 ? -4.246 9.305 8.651 1.00 97.56 185 LYS A N 1
ATOM 1490 C CA . LYS A 1 185 ? -4.873 9.311 9.976 1.00 97.56 185 LYS A CA 1
ATOM 1491 C C . LYS A 1 185 ? -4.465 8.092 10.801 1.00 97.56 185 LYS A C 1
ATOM 1493 O O . LYS A 1 185 ? -4.117 8.242 11.963 1.00 97.56 185 LYS A O 1
ATOM 1498 N N . TYR A 1 186 ? -4.468 6.898 10.207 1.00 97.44 186 TYR A N 1
ATOM 1499 C CA . TYR A 1 186 ? -4.039 5.674 10.885 1.00 97.44 186 TYR A CA 1
ATOM 1500 C C . TYR A 1 186 ? -2.588 5.798 11.369 1.00 97.44 186 TYR A C 1
ATOM 1502 O O . TYR A 1 186 ? -2.297 5.523 12.527 1.00 97.44 186 TYR A O 1
ATOM 1510 N N . PHE A 1 187 ? -1.683 6.288 10.515 1.00 97.81 187 PHE A N 1
ATOM 1511 C CA . PHE A 1 187 ? -0.254 6.420 10.824 1.00 97.81 187 PHE A CA 1
ATOM 1512 C C . PHE A 1 187 ? 0.142 7.738 11.508 1.00 97.81 187 PHE A C 1
ATOM 1514 O O . PHE A 1 187 ? 1.330 8.049 11.597 1.00 97.81 187 PHE A O 1
ATOM 1521 N N . GLU A 1 188 ? -0.810 8.531 12.002 1.00 97.56 188 GLU A N 1
ATOM 1522 C CA . GLU A 1 188 ? -0.522 9.835 12.611 1.00 97.56 188 GLU A CA 1
ATOM 1523 C C . GLU A 1 188 ? 0.489 9.774 13.777 1.00 97.56 188 GLU A C 1
ATOM 1525 O O . GLU A 1 188 ? 1.461 10.537 13.721 1.00 97.56 188 GLU A O 1
ATOM 1530 N N . PRO A 1 189 ? 0.381 8.849 14.759 1.00 96.69 189 PRO A N 1
ATOM 1531 C CA . PRO A 1 189 ? 1.358 8.757 15.849 1.00 96.69 189 PRO A CA 1
ATOM 1532 C C . PRO A 1 189 ? 2.793 8.545 15.353 1.00 96.69 189 PRO A C 1
ATOM 1534 O O . PRO A 1 189 ? 3.718 9.231 15.792 1.00 96.69 189 PRO A O 1
ATOM 1537 N N . LEU A 1 190 ? 2.971 7.647 14.379 1.00 98.00 190 LEU A N 1
ATOM 1538 C CA . LEU A 1 190 ? 4.277 7.358 13.791 1.00 98.00 190 LEU A CA 1
ATOM 1539 C C . LEU A 1 190 ? 4.802 8.544 12.988 1.00 98.00 190 LEU A C 1
ATOM 1541 O O . LEU A 1 190 ? 5.979 8.871 13.073 1.00 98.00 190 LEU A O 1
ATOM 1545 N N . ARG A 1 191 ? 3.940 9.229 12.232 1.00 97.62 191 ARG A N 1
ATOM 1546 C CA . ARG A 1 191 ? 4.341 10.418 11.469 1.00 97.62 191 ARG A CA 1
ATOM 1547 C C . ARG A 1 191 ? 4.828 11.537 12.384 1.00 97.62 191 ARG A C 1
ATOM 1549 O O . ARG A 1 191 ? 5.795 12.210 12.038 1.00 97.62 191 ARG A O 1
ATOM 1556 N N . ILE A 1 192 ? 4.173 11.748 13.525 1.00 97.94 192 ILE A N 1
ATOM 1557 C CA . ILE A 1 192 ? 4.609 12.727 14.531 1.00 97.94 192 ILE A CA 1
ATOM 1558 C C . ILE A 1 192 ? 5.959 12.310 15.123 1.00 97.94 192 ILE A C 1
ATOM 1560 O O . ILE A 1 192 ? 6.858 13.144 15.225 1.00 97.94 192 ILE A O 1
ATOM 1564 N N . PHE A 1 193 ? 6.112 11.029 15.464 1.00 97.88 193 PHE A N 1
ATOM 1565 C CA . PHE A 1 193 ? 7.358 10.475 15.988 1.00 97.88 193 PHE A CA 1
ATOM 1566 C C . PHE A 1 193 ? 8.523 10.629 14.997 1.00 97.88 193 PHE A C 1
ATOM 1568 O O . PHE A 1 193 ? 9.501 11.300 15.311 1.00 97.88 193 PHE A O 1
ATOM 1575 N N . LEU A 1 194 ? 8.386 10.133 13.763 1.00 97.50 194 LEU A N 1
ATOM 1576 C CA . LEU A 1 194 ? 9.429 10.210 12.733 1.00 97.50 194 LEU A CA 1
ATOM 1577 C C . LEU A 1 194 ? 9.813 11.654 12.396 1.00 97.50 194 LEU A C 1
ATOM 1579 O O . LEU A 1 194 ? 10.988 11.949 12.226 1.00 97.50 194 LEU A O 1
ATOM 1583 N N . LYS A 1 195 ? 8.854 12.590 12.359 1.00 96.50 195 LYS A N 1
ATOM 1584 C CA . LYS A 1 195 ? 9.166 14.018 12.171 1.00 96.50 195 LYS A CA 1
ATOM 1585 C C . LYS A 1 195 ? 10.042 14.596 13.278 1.00 96.50 195 LYS A C 1
ATOM 1587 O O . LYS A 1 195 ? 10.722 15.585 13.032 1.00 96.50 195 LYS A O 1
ATOM 1592 N N . LYS A 1 196 ? 9.966 14.059 14.498 1.00 96.88 196 LYS A N 1
ATOM 1593 C CA . LYS A 1 196 ? 10.812 14.481 15.615 1.00 96.88 196 LYS A CA 1
ATOM 1594 C C . LYS A 1 196 ? 12.198 13.845 15.521 1.00 96.88 196 LYS A C 1
ATOM 1596 O O . LYS A 1 196 ? 13.173 14.571 15.680 1.00 96.88 196 LYS A O 1
ATOM 1601 N N . GLU A 1 197 ? 12.262 12.546 15.252 1.00 96.38 197 GLU A N 1
ATOM 1602 C CA . GLU A 1 197 ? 13.527 11.803 15.185 1.00 96.38 197 GLU A CA 1
ATOM 1603 C C . GLU A 1 197 ? 14.378 12.218 13.976 1.00 96.38 197 GLU A C 1
ATOM 1605 O O . GLU A 1 197 ? 15.586 12.378 14.092 1.00 96.38 197 GLU A O 1
ATOM 1610 N N . LEU A 1 198 ? 13.750 12.503 12.832 1.00 96.19 198 LEU A N 1
ATOM 1611 C CA . LEU A 1 198 ? 14.441 12.824 11.576 1.00 96.19 198 LEU A CA 1
ATOM 1612 C C . LEU A 1 198 ? 14.738 14.322 11.390 1.00 96.19 198 LEU A C 1
ATOM 1614 O O . LEU A 1 198 ? 15.038 14.752 10.280 1.00 96.19 198 LEU A O 1
ATOM 1618 N N . LYS A 1 199 ? 14.635 15.153 12.439 1.00 95.44 199 LYS A N 1
ATOM 1619 C CA . LYS A 1 199 ? 14.812 16.619 12.318 1.00 95.44 199 LYS A CA 1
ATOM 1620 C C . LYS A 1 199 ? 16.176 17.036 11.770 1.00 95.44 199 LYS A C 1
ATOM 1622 O O . LYS A 1 199 ? 16.262 18.073 11.120 1.00 95.44 199 LYS A O 1
ATOM 1627 N N . ASN A 1 200 ? 17.208 16.251 12.064 1.00 95.50 200 ASN A N 1
ATOM 1628 C CA . ASN A 1 200 ? 18.588 16.530 11.669 1.00 95.50 200 ASN A CA 1
ATOM 1629 C C . ASN A 1 200 ? 19.049 15.654 10.497 1.00 95.50 200 ASN A C 1
ATOM 1631 O O . ASN A 1 200 ? 20.208 15.725 10.103 1.00 95.50 200 ASN A O 1
ATOM 1635 N N . GLU A 1 201 ? 18.150 14.838 9.948 1.00 95.56 201 GLU A N 1
ATOM 1636 C CA . GLU A 1 201 ? 18.452 13.920 8.859 1.00 95.56 201 GLU A CA 1
ATOM 1637 C C . GLU A 1 201 ? 18.105 14.543 7.508 1.00 95.56 201 GLU A C 1
ATOM 1639 O O . GLU A 1 201 ? 17.134 15.294 7.360 1.00 95.56 201 GLU A O 1
ATOM 1644 N N . LYS A 1 202 ? 18.877 14.192 6.479 1.00 93.56 202 LYS A N 1
ATOM 1645 C CA . LYS A 1 202 ? 18.547 14.560 5.101 1.00 93.56 202 LYS A CA 1
ATOM 1646 C C . LYS A 1 202 ? 17.450 13.625 4.588 1.00 93.56 202 LYS A C 1
ATOM 1648 O O . LYS A 1 202 ? 17.698 12.455 4.323 1.00 93.56 202 LYS A O 1
ATOM 1653 N N . ILE A 1 203 ? 16.235 14.148 4.434 1.00 93.88 203 ILE A N 1
ATOM 1654 C CA . ILE A 1 203 ? 15.090 13.372 3.943 1.00 93.88 203 ILE A CA 1
ATOM 1655 C C . ILE A 1 203 ? 15.071 13.360 2.412 1.00 93.88 203 ILE A C 1
ATOM 1657 O O . ILE A 1 203 ? 15.092 14.412 1.772 1.00 93.88 203 ILE A O 1
ATOM 1661 N N . GLY A 1 204 ? 14.951 12.161 1.846 1.00 91.56 204 GLY A N 1
ATOM 1662 C CA . GLY A 1 204 ? 14.913 11.917 0.407 1.00 91.56 204 GLY A CA 1
ATOM 1663 C C . GLY A 1 204 ? 16.226 11.348 -0.119 1.00 91.56 204 GLY A C 1
ATOM 1664 O O . GLY A 1 204 ? 17.215 11.232 0.600 1.00 91.56 204 GLY A O 1
ATOM 1665 N N . TRP A 1 205 ? 16.223 10.984 -1.392 1.00 93.44 205 TRP A N 1
ATOM 1666 C CA . TRP A 1 205 ? 17.360 10.391 -2.085 1.00 93.44 205 TRP A CA 1
ATOM 1667 C C . TRP A 1 205 ? 17.541 11.075 -3.438 1.00 93.44 205 TRP A C 1
ATOM 1669 O O . TRP A 1 205 ? 16.588 11.589 -4.024 1.00 93.44 205 TRP A O 1
ATOM 1679 N N . ASN A 1 206 ? 18.780 11.104 -3.916 1.00 86.12 206 ASN A N 1
ATOM 1680 C CA . ASN A 1 206 ? 19.118 11.567 -5.254 1.00 86.12 206 ASN A CA 1
ATOM 1681 C C . ASN A 1 206 ? 20.246 10.676 -5.768 1.00 86.12 206 ASN A C 1
ATOM 1683 O O . ASN A 1 206 ? 21.397 10.875 -5.388 1.00 86.12 206 ASN A O 1
ATOM 1687 N N . VAL A 1 207 ? 19.879 9.664 -6.546 1.00 86.19 207 VAL A N 1
ATOM 1688 C CA . VAL A 1 207 ? 20.802 8.686 -7.127 1.00 86.19 207 VAL A CA 1
ATOM 1689 C C . VAL A 1 207 ? 20.656 8.771 -8.638 1.00 86.19 207 VAL A C 1
ATOM 1691 O O . VAL A 1 207 ? 19.530 8.813 -9.144 1.00 86.19 207 VAL A O 1
ATOM 1694 N N . ASN A 1 208 ? 21.783 8.836 -9.344 1.00 86.81 208 ASN A N 1
ATOM 1695 C CA . ASN A 1 208 ? 21.797 8.795 -10.796 1.00 86.81 208 ASN A CA 1
ATOM 1696 C C . ASN A 1 208 ? 21.722 7.336 -11.259 1.00 86.81 208 ASN A C 1
ATOM 1698 O O . ASN A 1 208 ? 22.538 6.517 -10.855 1.00 86.81 208 ASN A O 1
ATOM 1702 N N . VAL A 1 209 ? 20.751 7.007 -12.112 1.00 87.50 209 VAL A N 1
ATOM 1703 C CA . VAL A 1 209 ? 20.585 5.636 -12.620 1.00 87.50 209 VAL A CA 1
ATOM 1704 C C . VAL A 1 209 ? 21.783 5.179 -13.459 1.00 87.50 209 VAL A C 1
ATOM 1706 O O . VAL A 1 209 ? 22.075 3.987 -13.496 1.00 87.50 209 VAL A O 1
ATOM 1709 N N . ASP A 1 210 ? 22.510 6.104 -14.088 1.00 88.19 210 ASP A N 1
ATOM 1710 C CA . ASP A 1 210 ? 23.709 5.774 -14.868 1.00 88.19 210 ASP A CA 1
ATOM 1711 C C . ASP A 1 210 ? 24.877 5.299 -13.979 1.00 88.19 210 ASP A C 1
ATOM 1713 O O . ASP A 1 210 ? 25.758 4.591 -14.452 1.00 88.19 210 ASP A O 1
ATOM 1717 N N . ASP A 1 211 ? 24.867 5.613 -12.678 1.00 87.81 211 ASP A N 1
ATOM 1718 C CA . ASP A 1 211 ? 25.860 5.076 -11.734 1.00 87.81 211 ASP A CA 1
ATOM 1719 C C . ASP A 1 211 ? 25.560 3.607 -11.373 1.00 87.81 211 ASP A C 1
ATOM 1721 O O . ASP A 1 211 ? 26.440 2.869 -10.929 1.00 87.81 211 ASP A O 1
ATOM 1725 N N . GLU A 1 212 ? 24.315 3.179 -11.589 1.00 89.50 212 GLU A N 1
ATOM 1726 C CA . GLU A 1 212 ? 23.749 1.895 -11.160 1.00 89.50 212 GLU A CA 1
ATOM 1727 C C . GLU A 1 212 ? 23.528 0.926 -12.334 1.00 89.50 212 GLU A C 1
ATOM 1729 O O . GLU A 1 212 ? 23.212 -0.251 -12.138 1.00 89.50 212 GLU A O 1
ATOM 1734 N N . THR A 1 213 ? 23.679 1.416 -13.565 1.00 87.12 213 THR A N 1
ATOM 1735 C CA . THR A 1 213 ? 23.474 0.654 -14.800 1.00 87.12 213 THR A CA 1
ATOM 1736 C C . THR A 1 213 ? 24.703 0.756 -15.690 1.00 87.12 213 THR A C 1
ATOM 1738 O O . THR A 1 213 ? 25.378 1.782 -15.707 1.00 87.12 213 THR A O 1
ATOM 1741 N N . GLU A 1 214 ? 25.037 -0.322 -16.391 1.00 85.19 214 GLU A N 1
ATOM 1742 C CA . GLU A 1 214 ? 26.095 -0.288 -17.397 1.00 85.19 214 GLU A CA 1
ATOM 1743 C C . GLU A 1 214 ? 25.633 0.564 -18.582 1.00 85.19 214 GLU A C 1
ATOM 1745 O O . GLU A 1 214 ? 24.486 0.489 -19.032 1.00 85.19 214 GLU A O 1
ATOM 1750 N N . THR A 1 215 ? 26.519 1.431 -19.056 1.00 72.44 215 THR A N 1
ATOM 1751 C CA . THR A 1 215 ? 26.298 2.213 -20.271 1.00 72.44 215 THR A CA 1
ATOM 1752 C C . THR A 1 215 ? 26.894 1.492 -21.480 1.00 72.44 215 THR A C 1
ATOM 1754 O O . THR A 1 215 ? 27.829 0.706 -21.342 1.00 72.44 215 THR A O 1
ATOM 1757 N N . GLU A 1 216 ? 26.442 1.823 -22.695 1.00 63.12 216 GLU A N 1
ATOM 1758 C CA . GLU A 1 216 ? 27.074 1.328 -23.935 1.00 63.12 216 GLU A CA 1
ATOM 1759 C C . GLU A 1 216 ? 28.594 1.608 -23.967 1.00 63.12 216 GLU A C 1
ATOM 1761 O O . GLU A 1 216 ? 29.371 0.873 -24.581 1.00 63.12 216 GLU A O 1
ATOM 1766 N N . GLN A 1 217 ? 29.048 2.671 -23.290 1.00 59.88 217 GLN A N 1
ATOM 1767 C CA . GLN A 1 217 ? 30.469 2.997 -23.157 1.00 59.88 217 GLN A CA 1
ATOM 1768 C C . GLN A 1 217 ? 31.201 2.022 -22.228 1.00 59.88 217 GLN A C 1
ATOM 1770 O O . GLN A 1 217 ? 32.289 1.568 -22.591 1.00 59.88 217 GLN A O 1
ATOM 1775 N N . ASP A 1 218 ? 30.591 1.655 -21.097 1.00 64.12 218 ASP A N 1
ATOM 1776 C CA . ASP A 1 218 ? 31.134 0.658 -20.166 1.00 64.12 218 ASP A CA 1
ATOM 1777 C C . ASP A 1 218 ? 31.263 -0.715 -20.847 1.00 64.12 218 ASP A C 1
ATOM 1779 O O . ASP A 1 218 ? 32.305 -1.363 -20.746 1.00 64.12 218 ASP A O 1
ATOM 1783 N N . GLU A 1 219 ? 30.253 -1.128 -21.622 1.00 59.91 219 GLU A N 1
ATOM 1784 C CA . GLU A 1 219 ? 30.286 -2.379 -22.394 1.00 59.91 219 GLU A CA 1
ATOM 1785 C C . GLU A 1 219 ? 31.394 -2.367 -23.456 1.00 59.91 219 GLU A C 1
ATOM 1787 O O . GLU A 1 219 ? 32.089 -3.364 -23.676 1.00 59.91 219 GLU A O 1
ATOM 1792 N N . THR A 1 220 ? 31.603 -1.222 -24.112 1.00 60.53 220 THR A N 1
ATOM 1793 C CA . THR A 1 220 ? 32.641 -1.071 -25.137 1.00 60.53 220 THR A CA 1
ATOM 1794 C C . THR A 1 220 ? 34.047 -1.128 -24.531 1.00 60.53 220 THR A C 1
ATOM 1796 O O . THR A 1 220 ? 34.956 -1.701 -25.140 1.00 60.53 220 THR A O 1
ATOM 1799 N N . GLU A 1 221 ? 34.261 -0.545 -23.350 1.00 61.03 221 GLU A N 1
ATOM 1800 C CA . GLU A 1 221 ? 35.537 -0.633 -22.629 1.00 61.03 221 GLU A CA 1
ATOM 1801 C C . GLU A 1 221 ? 35.795 -2.031 -22.072 1.00 61.03 221 GLU A C 1
ATOM 1803 O O . GLU A 1 221 ? 36.886 -2.562 -22.294 1.00 61.03 221 GLU A O 1
ATOM 1808 N N . GLN A 1 222 ? 34.798 -2.673 -21.459 1.00 60.91 222 GLN A N 1
ATOM 1809 C CA . GLN A 1 222 ? 34.919 -4.060 -21.005 1.00 60.91 222 GLN A CA 1
ATOM 1810 C C . GLN A 1 222 ? 35.214 -5.009 -22.173 1.00 60.91 222 GLN A C 1
ATOM 1812 O O . GLN A 1 222 ? 36.112 -5.846 -22.067 1.00 60.91 222 GLN A O 1
ATOM 1817 N N . ASN A 1 223 ? 34.548 -4.847 -23.322 1.00 60.66 223 ASN A N 1
ATOM 1818 C CA . ASN A 1 223 ? 34.849 -5.635 -24.520 1.00 60.66 223 ASN A CA 1
ATOM 1819 C C . ASN A 1 223 ? 36.265 -5.373 -25.045 1.00 60.66 223 ASN A C 1
ATOM 1821 O O . ASN A 1 223 ? 36.960 -6.314 -25.424 1.00 60.66 223 ASN A O 1
ATOM 1825 N N . LYS A 1 224 ? 36.744 -4.123 -25.041 1.00 62.34 224 LYS A N 1
ATOM 1826 C CA . LYS A 1 224 ? 38.141 -3.817 -25.401 1.00 62.34 224 LYS A CA 1
ATOM 1827 C C . LYS A 1 224 ? 39.129 -4.469 -24.437 1.00 62.34 224 LYS A C 1
ATOM 1829 O O . LYS A 1 224 ? 40.156 -4.983 -24.883 1.00 62.34 224 LYS A O 1
ATOM 1834 N N . GLU A 1 225 ? 38.834 -4.472 -23.142 1.00 64.12 225 GLU A N 1
ATOM 1835 C CA . GLU A 1 225 ? 39.686 -5.082 -22.123 1.00 64.12 225 GLU A CA 1
ATOM 1836 C C . GLU A 1 225 ? 39.679 -6.616 -22.218 1.00 64.12 225 GLU A C 1
ATOM 1838 O O . GLU A 1 225 ? 40.737 -7.243 -22.134 1.00 64.12 225 GLU A O 1
ATOM 1843 N N . ALA A 1 226 ? 38.521 -7.225 -22.486 1.00 63.28 226 ALA A N 1
ATOM 1844 C CA . ALA A 1 226 ? 38.375 -8.655 -22.739 1.00 63.28 226 ALA A CA 1
ATOM 1845 C C . ALA A 1 226 ? 39.126 -9.082 -24.010 1.00 63.28 226 ALA A C 1
ATOM 1847 O O . ALA A 1 226 ? 39.926 -10.015 -23.959 1.00 63.28 226 ALA A O 1
ATOM 1848 N N . ILE A 1 227 ? 38.969 -8.348 -25.119 1.00 63.34 227 ILE A N 1
ATOM 1849 C CA . ILE A 1 227 ? 39.709 -8.578 -26.373 1.00 63.34 227 ILE A CA 1
ATOM 1850 C C . ILE A 1 227 ? 41.219 -8.394 -26.160 1.00 63.34 227 ILE A C 1
ATOM 1852 O O . ILE A 1 227 ? 42.015 -9.155 -26.707 1.00 63.34 227 ILE A O 1
ATOM 1856 N N . SER A 1 228 ? 41.636 -7.414 -25.352 1.00 62.47 228 SER A N 1
ATOM 1857 C CA . SER A 1 228 ? 43.043 -7.200 -24.994 1.00 62.47 228 SER A CA 1
ATOM 1858 C C . SER A 1 228 ? 43.614 -8.379 -24.198 1.00 62.47 228 SER A C 1
ATOM 1860 O O . SER A 1 228 ? 44.651 -8.930 -24.567 1.00 62.47 228 SER A O 1
ATOM 1862 N N . LYS A 1 229 ? 42.906 -8.850 -23.164 1.00 63.53 229 LYS A N 1
ATOM 1863 C CA . LYS A 1 229 ? 43.297 -10.030 -22.370 1.00 63.53 229 LYS A CA 1
ATOM 1864 C C . LYS A 1 229 ? 43.324 -11.307 -23.214 1.00 63.53 229 LYS A C 1
ATOM 1866 O O . LYS A 1 229 ? 44.228 -12.124 -23.058 1.00 63.53 229 LYS A O 1
ATOM 1871 N N . GLN A 1 230 ? 42.388 -11.454 -24.149 1.00 59.09 230 GLN A N 1
ATOM 1872 C CA . GLN A 1 230 ? 42.334 -12.586 -25.072 1.00 59.09 230 GLN A CA 1
ATOM 1873 C C . GLN A 1 230 ? 43.466 -12.536 -26.111 1.00 59.09 230 GLN A C 1
ATOM 1875 O O . GLN A 1 230 ? 44.042 -13.577 -26.418 1.00 59.09 230 GLN A O 1
ATOM 1880 N N . ARG A 1 231 ? 43.863 -11.341 -26.580 1.00 55.19 231 ARG A N 1
ATOM 1881 C CA . ARG A 1 231 ? 45.071 -11.147 -27.404 1.00 55.19 231 ARG A CA 1
ATOM 1882 C C . ARG A 1 231 ? 46.345 -11.532 -26.654 1.00 55.19 231 ARG A C 1
ATOM 1884 O O . ARG A 1 231 ? 47.138 -12.301 -27.188 1.00 55.19 231 ARG A O 1
ATOM 1891 N N . ILE A 1 232 ? 46.492 -11.088 -25.403 1.00 55.94 232 ILE A N 1
ATOM 1892 C CA . ILE A 1 232 ? 47.630 -11.452 -24.540 1.00 55.94 232 ILE A CA 1
ATOM 1893 C C . ILE A 1 232 ? 47.685 -12.974 -24.316 1.00 55.94 232 ILE A C 1
ATOM 1895 O O . ILE A 1 232 ? 48.763 -13.560 -24.346 1.00 55.9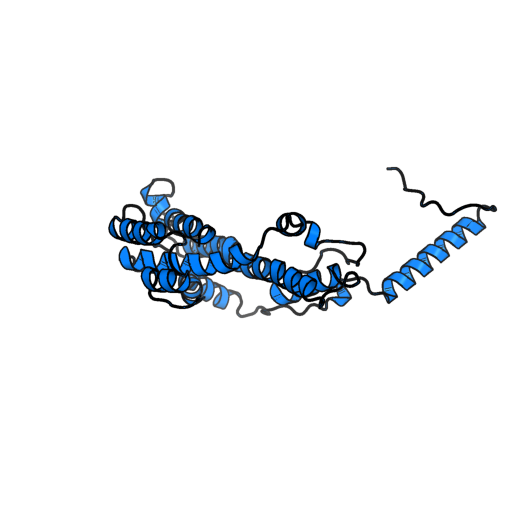4 232 ILE A O 1
ATOM 1899 N N . ALA A 1 233 ? 46.536 -13.636 -24.146 1.00 51.38 233 ALA A N 1
ATOM 1900 C CA . ALA A 1 233 ? 46.468 -15.094 -24.024 1.00 51.38 233 ALA A CA 1
ATOM 1901 C C . ALA A 1 233 ? 46.785 -15.823 -25.348 1.00 51.38 233 ALA A C 1
ATOM 1903 O O . ALA A 1 233 ? 47.441 -16.866 -25.333 1.00 51.38 233 ALA A O 1
ATOM 1904 N N . SER A 1 234 ? 46.374 -15.273 -26.497 1.00 50.12 234 SER A N 1
ATOM 1905 C CA . SER A 1 234 ? 46.659 -15.850 -27.820 1.00 50.12 234 SER A CA 1
ATOM 1906 C C . SER A 1 234 ? 48.114 -15.683 -28.272 1.00 50.12 234 SER A C 1
ATOM 1908 O O . SER A 1 234 ? 48.609 -16.520 -29.024 1.00 50.12 234 SER A O 1
ATOM 1910 N N . ASP A 1 235 ? 48.828 -14.674 -27.762 1.00 50.19 235 ASP A N 1
ATOM 1911 C CA . ASP A 1 235 ? 50.268 -14.500 -28.008 1.00 50.19 235 ASP A CA 1
ATOM 1912 C C . ASP A 1 235 ? 51.129 -15.539 -27.258 1.00 50.19 235 ASP A C 1
ATOM 1914 O O . ASP A 1 235 ? 52.308 -15.710 -27.567 1.00 50.19 235 ASP A O 1
ATOM 1918 N N . VAL A 1 236 ? 50.543 -16.292 -26.314 1.00 51.62 236 VAL A N 1
ATOM 1919 C CA . VAL A 1 236 ? 51.220 -17.379 -25.583 1.00 51.62 236 VAL A CA 1
ATOM 1920 C C . VAL A 1 236 ? 50.979 -18.755 -26.219 1.00 51.62 236 VAL A C 1
ATOM 1922 O O . VAL A 1 236 ? 51.794 -19.655 -26.020 1.00 51.62 236 VAL A O 1
ATOM 1925 N N . HIS A 1 237 ? 49.932 -18.949 -27.028 1.00 45.47 237 HIS A N 1
ATOM 1926 C CA . HIS A 1 237 ? 49.655 -20.215 -27.724 1.00 45.47 237 HIS A CA 1
ATOM 1927 C C . HIS A 1 237 ? 49.138 -19.970 -29.148 1.00 45.47 237 HIS A C 1
ATOM 1929 O O . HIS A 1 237 ? 47.969 -19.667 -29.379 1.00 45.47 237 HIS A O 1
ATOM 1935 N N . GLY A 1 238 ? 50.014 -20.163 -30.135 1.00 44.62 238 GLY A N 1
ATOM 1936 C CA . GLY A 1 238 ? 49.634 -20.103 -31.540 1.00 44.62 238 GLY A CA 1
ATOM 1937 C C . GLY A 1 238 ? 48.784 -21.302 -31.972 1.00 44.62 238 GLY A C 1
ATOM 1938 O O . GLY A 1 238 ? 49.319 -22.401 -32.091 1.00 44.62 238 GLY A O 1
ATOM 1939 N N . ARG A 1 239 ? 47.497 -21.074 -32.277 1.00 41.12 239 ARG A N 1
ATOM 1940 C CA . ARG A 1 239 ? 46.771 -21.508 -33.502 1.00 41.12 239 ARG A CA 1
ATOM 1941 C C . ARG A 1 239 ? 45.240 -21.406 -33.353 1.00 41.12 239 ARG A C 1
ATOM 1943 O O . ARG A 1 239 ? 44.670 -21.913 -32.402 1.00 41.12 239 ARG A O 1
ATOM 1950 N N . SER A 1 240 ? 44.626 -20.807 -34.382 1.00 42.75 240 SER A N 1
ATOM 1951 C CA . SER A 1 240 ? 43.348 -21.138 -35.053 1.00 42.75 240 SER A CA 1
ATOM 1952 C C . SER A 1 240 ? 42.387 -22.134 -34.380 1.00 42.75 240 SE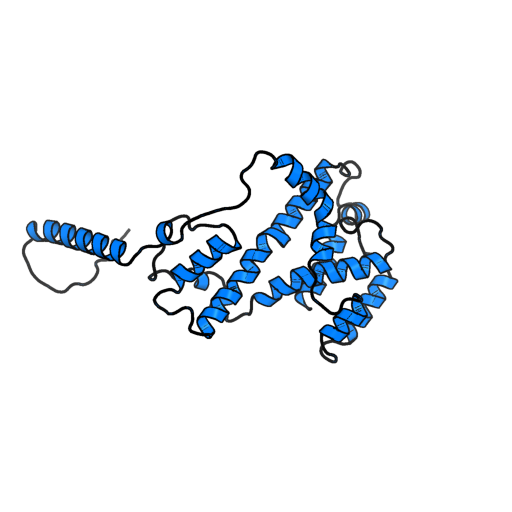R A C 1
ATOM 1954 O O . SER A 1 240 ? 42.699 -23.320 -34.373 1.00 42.75 240 SER A O 1
ATOM 1956 N N . SER A 1 241 ? 41.168 -21.684 -34.044 1.00 44.03 241 SER A N 1
ATOM 1957 C CA . SER A 1 241 ? 39.881 -22.027 -34.711 1.00 44.03 241 SER A CA 1
ATOM 1958 C C . SER A 1 241 ? 38.682 -21.744 -33.788 1.00 44.03 241 SER A C 1
ATOM 1960 O O . SER A 1 241 ? 38.748 -22.073 -32.611 1.00 44.03 241 SER A O 1
ATOM 1962 N N . ASP A 1 242 ? 37.612 -21.177 -34.357 1.00 40.84 242 ASP A N 1
ATOM 1963 C CA . ASP A 1 242 ? 36.213 -21.135 -33.894 1.00 40.84 242 ASP A CA 1
ATOM 1964 C C . ASP A 1 242 ? 35.926 -20.754 -32.427 1.00 40.84 242 ASP A C 1
ATOM 1966 O O . ASP A 1 242 ? 36.046 -21.544 -31.492 1.00 40.84 242 ASP A O 1
ATOM 1970 N N . HIS A 1 243 ? 35.452 -19.516 -32.247 1.00 40.94 243 HIS A N 1
ATOM 1971 C CA . HIS A 1 243 ? 34.987 -18.959 -30.978 1.00 40.94 243 HIS A CA 1
ATOM 1972 C C . HIS A 1 243 ? 33.739 -19.684 -30.448 1.00 40.94 243 HIS A C 1
ATOM 1974 O O . HIS A 1 243 ? 32.609 -19.257 -30.675 1.00 40.94 243 HIS A O 1
ATOM 1980 N N . TYR A 1 244 ? 33.952 -20.749 -29.681 1.00 39.88 244 TYR A N 1
ATOM 1981 C CA . TYR A 1 244 ? 32.993 -21.224 -28.690 1.00 39.88 244 TYR A CA 1
ATOM 1982 C C . TYR A 1 244 ? 33.379 -20.657 -27.320 1.00 39.88 244 TYR A C 1
ATOM 1984 O O . TYR A 1 244 ? 34.534 -20.750 -26.901 1.00 39.88 244 TYR A O 1
ATOM 1992 N N . TYR A 1 245 ? 32.411 -20.041 -26.635 1.00 40.69 245 TYR A N 1
ATOM 1993 C CA . TYR A 1 245 ? 32.536 -19.624 -25.238 1.00 40.69 245 TYR A CA 1
ATOM 1994 C C . TYR A 1 245 ? 32.906 -20.844 -24.385 1.00 40.69 245 TYR A C 1
ATOM 1996 O O . TYR A 1 245 ? 32.095 -21.753 -24.214 1.00 40.69 245 TYR A O 1
ATOM 2004 N N . ILE A 1 246 ? 34.128 -20.869 -23.853 1.00 40.94 246 ILE A N 1
ATOM 2005 C CA . ILE A 1 246 ? 34.526 -21.851 -22.845 1.00 40.94 246 ILE A CA 1
ATOM 2006 C C . ILE A 1 246 ? 33.898 -21.397 -21.525 1.00 40.94 246 ILE A C 1
ATOM 2008 O O . ILE A 1 246 ? 34.320 -20.397 -20.945 1.00 40.94 246 ILE A O 1
ATOM 2012 N N . MET A 1 247 ? 32.862 -22.110 -21.075 1.00 31.64 247 MET A N 1
ATOM 2013 C CA . MET A 1 247 ? 32.379 -22.010 -19.698 1.00 31.64 247 MET A CA 1
ATOM 2014 C C . MET A 1 247 ? 33.503 -22.447 -18.747 1.00 31.64 247 MET A C 1
ATOM 2016 O O . MET A 1 247 ? 34.072 -23.519 -18.964 1.00 31.64 247 MET A O 1
ATOM 2020 N N . PRO A 1 248 ? 33.831 -21.677 -17.698 1.00 38.94 248 PRO A N 1
ATOM 2021 C CA . PRO A 1 248 ? 34.698 -22.181 -16.649 1.00 38.94 248 PRO A CA 1
ATOM 2022 C C . PRO A 1 248 ? 33.902 -23.183 -15.801 1.00 38.94 248 PRO A C 1
ATOM 2024 O O . PRO A 1 248 ? 32.896 -22.824 -15.187 1.00 38.94 248 PRO A O 1
ATOM 2027 N N . GLU A 1 249 ? 34.329 -24.447 -15.813 1.00 37.06 249 GLU A N 1
ATOM 2028 C CA . GLU A 1 249 ? 33.910 -25.430 -14.811 1.00 37.06 249 GLU A CA 1
ATOM 2029 C C . GLU A 1 249 ? 34.428 -25.024 -13.417 1.00 37.06 249 GLU A C 1
ATOM 2031 O O . GLU A 1 249 ? 35.445 -24.337 -13.294 1.00 37.06 249 GLU A O 1
ATOM 2036 N N . ILE A 1 250 ? 33.653 -25.424 -12.404 1.00 36.38 250 ILE A N 1
ATOM 2037 C CA . ILE A 1 250 ? 33.741 -25.102 -10.966 1.00 36.38 250 ILE A CA 1
ATOM 2038 C C . ILE A 1 250 ? 35.090 -25.485 -10.347 1.00 36.38 250 ILE A C 1
ATOM 2040 O O . ILE A 1 250 ? 35.558 -26.615 -10.612 1.00 36.38 250 ILE A O 1
#

Secondary structure (DSSP, 8-state):
-HHHHHHHHHHHHSSHHHHHHTTSS-GGG--HHHHHHHHHHHHHHHTTHHHHHHHHHHHHHHHHTTSS-GGGHHHHHHHHIIIII----SS-B-TT--GGGGSTTTTTT--SHHHHHHHHHHHHHHHHHHHHHT-S-TTT---TT-HHHHHHHHHHHTTTTSS-HHHHHHHHHS-SS--SHHHHHHTHHHHHHHHHHGGGS--S----HHHHB--HHHHHHHHHHHHHHHHHHHTTS---------PPP-

InterPro domains:
  IPR001548 Peptidase M2, peptidyl-dipeptidase A [PF01401] (1-205)
  IPR001548 Peptidase M2, peptidyl-dipeptidase A [PR00791] (39-64)
  IPR001548 Peptidase M2, peptidyl-dipeptidase A [PR00791] (74-101)
  IPR001548 Peptidase M2, peptidyl-dipeptidase A [PR00791] (102-130)
  IPR001548 Peptidase M2, peptidyl-dipeptidase A [PS52011] (1-206)
  IPR001548 Peptidase M2, peptidyl-dipeptidase A [PTHR10514] (1-211)